Protein AF-A0A8H3CRZ0-F1 (afdb_monomer)

Sequence (349 aa):
MFARKATSVAEKLAHYASFPQTPVSLHQMIAFGQDPSPGKVLRAAKFLADEFPIRLAHRIRDIDNSALGQTPSFATVRKWYLQSFEVLISLFPPVSVHLTPAKEISSFPTIKLPPSTQRIFLPTATPNPFNSPAAPLGRETGGSQRRFYVSPTTDRSWTPELLELNSQFIKVLQGVRKRHDSTVYRVAYGVREFLRKSGGNGAQGADEELHDWLDRFYVSRLSMRFLIGQHMAISSPQPPPPHHVGIINEQTDIASVLKDAINKASSVCEEYYALHRAPRIVLNCPSSLRFAYVPGHLNHIAFEILKNSLRATVEKTLASDDEKFPEIRIDVIELPATDQIAIRVSDQG

Solvent-accessible surface area (backbone atoms only — not comparable to full-atom values): 20950 Å² total; per-residue (Å²): 134,86,77,77,74,79,77,49,71,66,58,52,37,54,57,32,44,68,52,81,82,77,88,81,56,70,67,59,50,44,71,52,40,51,83,68,42,76,63,48,45,52,49,49,50,52,46,49,67,65,45,47,46,27,55,36,25,43,49,45,50,54,39,69,73,34,86,56,37,79,26,74,41,33,46,51,51,43,50,51,43,50,53,44,34,54,57,52,45,65,78,53,56,89,76,88,69,86,73,80,72,92,75,63,86,83,72,74,86,83,82,82,75,79,83,79,76,81,86,78,83,77,82,95,65,82,81,58,89,87,65,70,83,78,74,80,89,69,83,90,82,75,96,72,85,80,80,61,90,70,75,99,72,79,91,69,92,80,55,72,67,58,56,50,50,51,55,54,48,50,55,50,51,51,52,42,53,62,69,50,64,60,44,66,62,37,49,54,52,18,52,51,55,44,47,63,72,52,68,73,72,45,69,84,65,54,44,61,62,49,48,56,48,49,49,55,50,51,53,52,50,49,52,52,53,49,52,51,46,31,55,53,43,55,62,42,93,63,79,70,61,89,62,38,34,44,61,33,24,56,62,32,48,52,59,59,39,49,51,54,18,49,55,55,29,37,54,53,48,16,65,74,70,71,40,96,65,51,65,52,72,47,79,47,55,64,92,79,54,60,42,68,42,42,57,71,59,54,25,50,55,49,23,57,52,45,40,52,43,51,49,37,31,49,58,46,34,66,72,69,72,53,95,67,69,68,64,30,39,34,44,51,43,81,37,80,93,73,79,43,78,47,78,45,78,47,62,82,76

Structure (mmCIF, N/CA/C/O backbone):
data_AF-A0A8H3CRZ0-F1
#
_entry.id   AF-A0A8H3CRZ0-F1
#
loop_
_atom_site.group_PDB
_atom_site.id
_atom_site.type_symbol
_atom_site.label_atom_id
_atom_site.label_alt_id
_atom_site.label_comp_id
_atom_site.label_asym_id
_atom_site.label_entity_id
_atom_site.label_seq_id
_atom_site.pdbx_PDB_ins_code
_atom_site.Cartn_x
_atom_site.Cartn_y
_atom_site.Cartn_z
_atom_site.occupancy
_atom_site.B_iso_or_equiv
_atom_site.auth_seq_id
_atom_site.auth_comp_id
_atom_site.auth_asym_id
_atom_site.auth_atom_id
_atom_site.pdbx_PDB_model_num
ATOM 1 N N . MET A 1 1 ? 25.290 20.240 -38.952 1.00 33.56 1 MET A N 1
ATOM 2 C CA . MET A 1 1 ? 25.571 19.963 -37.526 1.00 33.56 1 MET A CA 1
ATOM 3 C C . MET A 1 1 ? 24.250 20.091 -36.765 1.00 33.56 1 MET A C 1
ATOM 5 O O . MET A 1 1 ? 23.864 21.191 -36.400 1.00 33.56 1 MET A O 1
ATOM 9 N N . PHE A 1 2 ? 23.471 19.010 -36.649 1.00 37.53 2 PHE A N 1
ATOM 10 C CA . PHE A 1 2 ? 22.173 19.051 -35.961 1.00 37.53 2 PHE A CA 1
ATOM 11 C C . PHE A 1 2 ? 22.403 18.894 -34.457 1.00 37.53 2 PHE A C 1
ATOM 13 O O . PHE A 1 2 ? 22.607 17.785 -33.966 1.00 37.53 2 PHE A O 1
ATOM 20 N N . ALA A 1 3 ? 22.402 20.006 -33.726 1.00 37.12 3 ALA A N 1
ATOM 21 C CA . ALA A 1 3 ? 22.339 19.974 -32.273 1.00 37.12 3 ALA A CA 1
ATOM 22 C C . ALA A 1 3 ? 21.000 19.336 -31.865 1.00 37.12 3 ALA A C 1
ATOM 24 O O . ALA A 1 3 ? 19.939 19.936 -32.039 1.00 37.12 3 ALA A O 1
ATOM 25 N N . ARG A 1 4 ? 21.029 18.095 -31.359 1.00 43.50 4 ARG A N 1
ATOM 26 C CA . ARG A 1 4 ? 19.880 17.483 -30.677 1.00 43.50 4 ARG A CA 1
ATOM 27 C C . ARG A 1 4 ? 19.511 18.406 -29.511 1.00 43.50 4 ARG A C 1
ATOM 29 O O . ARG A 1 4 ? 20.249 18.458 -28.530 1.00 43.50 4 ARG A O 1
ATOM 36 N N . LYS A 1 5 ? 18.406 19.155 -29.619 1.00 47.62 5 LYS A N 1
ATOM 37 C CA . LYS A 1 5 ? 17.830 19.883 -28.477 1.00 47.62 5 LYS A CA 1
ATOM 38 C C . LYS A 1 5 ? 17.642 18.873 -27.347 1.00 47.62 5 LYS A C 1
ATOM 40 O O . LYS A 1 5 ? 16.971 17.859 -27.540 1.00 47.62 5 LYS A O 1
ATOM 45 N N . ALA A 1 6 ? 18.265 19.127 -26.200 1.00 55.16 6 ALA A N 1
ATOM 46 C CA . ALA A 1 6 ? 18.007 18.353 -24.998 1.00 55.16 6 ALA A CA 1
ATOM 47 C C . ALA A 1 6 ? 16.505 18.451 -24.698 1.00 55.16 6 ALA A C 1
ATOM 49 O O . ALA A 1 6 ? 15.994 19.542 -24.455 1.00 55.16 6 ALA A O 1
ATOM 50 N N . THR A 1 7 ? 15.796 17.326 -24.793 1.00 63.00 7 THR A N 1
ATOM 51 C CA . THR A 1 7 ? 14.353 17.251 -24.546 1.00 63.00 7 THR A CA 1
ATOM 52 C C . THR A 1 7 ? 14.095 17.682 -23.107 1.00 63.00 7 THR A C 1
ATOM 54 O O . THR A 1 7 ? 14.700 17.123 -22.182 1.00 63.00 7 THR A O 1
ATOM 57 N N . SER A 1 8 ? 13.236 18.679 -22.911 1.00 84.56 8 SER A N 1
ATOM 58 C CA . SER A 1 8 ? 12.950 19.208 -21.579 1.00 84.56 8 SER A CA 1
ATOM 59 C C . SER A 1 8 ? 12.292 18.133 -20.707 1.00 84.56 8 SER A C 1
ATOM 61 O O . SER A 1 8 ? 11.616 17.225 -21.198 1.00 84.56 8 SER A O 1
ATOM 63 N N . VAL A 1 9 ? 12.468 18.218 -19.386 1.00 84.62 9 VAL A N 1
ATOM 64 C CA . VAL A 1 9 ? 11.816 17.286 -18.446 1.00 84.62 9 VAL A CA 1
ATOM 65 C C . VAL A 1 9 ? 10.290 17.316 -18.613 1.00 84.62 9 VAL A C 1
ATOM 67 O O . VAL A 1 9 ? 9.645 16.273 -18.538 1.00 84.62 9 VAL A O 1
ATOM 70 N N . ALA A 1 10 ? 9.724 18.483 -18.938 1.00 86.25 10 ALA A N 1
ATOM 71 C CA . ALA A 1 10 ? 8.303 18.652 -19.226 1.00 86.25 10 ALA A CA 1
ATOM 72 C C . ALA A 1 10 ? 7.843 17.851 -20.459 1.00 86.25 10 ALA A C 1
ATOM 74 O O . ALA A 1 10 ? 6.832 17.154 -20.393 1.00 86.25 10 ALA A O 1
ATOM 75 N N . GLU A 1 11 ? 8.606 17.879 -21.556 1.00 88.69 11 GLU A N 1
ATOM 76 C CA . GLU A 1 11 ? 8.309 17.091 -22.764 1.00 88.69 11 GLU A CA 1
ATOM 77 C C . GLU A 1 11 ? 8.346 15.585 -22.475 1.00 88.69 11 GLU A C 1
ATOM 79 O O . GLU A 1 11 ? 7.476 14.839 -22.926 1.00 88.69 11 GLU A O 1
ATOM 84 N N . LYS A 1 12 ? 9.312 15.128 -21.666 1.00 89.44 12 LYS A N 1
ATOM 85 C CA . LYS A 1 12 ? 9.395 13.719 -21.254 1.00 89.44 12 LYS A CA 1
ATOM 86 C C . LYS A 1 12 ? 8.210 13.318 -20.376 1.00 89.44 12 LYS A C 1
ATOM 88 O O . LYS A 1 12 ? 7.638 12.253 -20.590 1.00 89.44 12 LYS A O 1
ATOM 93 N N . LEU A 1 13 ? 7.809 14.157 -19.421 1.00 90.81 13 LEU A N 1
ATOM 94 C CA . LEU A 1 13 ? 6.626 13.905 -18.593 1.00 90.81 13 LEU A CA 1
ATOM 95 C C . LEU A 1 13 ? 5.359 13.799 -19.446 1.00 90.81 13 LEU A C 1
ATOM 97 O O . LEU A 1 13 ? 4.604 12.843 -19.283 1.00 90.81 13 LEU A O 1
ATOM 101 N N . ALA A 1 14 ? 5.158 14.725 -20.387 1.00 89.62 14 ALA A N 1
ATOM 102 C CA . ALA A 1 14 ? 4.024 14.687 -21.308 1.00 89.62 14 ALA A CA 1
ATOM 103 C C . ALA A 1 14 ? 4.027 13.410 -22.165 1.00 89.62 14 ALA A C 1
ATOM 105 O O . ALA A 1 14 ? 2.991 12.761 -22.307 1.00 89.62 14 ALA A O 1
ATOM 106 N N . HIS A 1 15 ? 5.199 13.003 -22.665 1.00 89.31 15 HIS A N 1
ATOM 107 C CA . HIS A 1 15 ? 5.364 11.756 -23.408 1.00 89.31 15 HIS A CA 1
ATOM 108 C C . HIS A 1 15 ? 4.948 10.534 -22.576 1.00 89.31 15 HIS A C 1
ATOM 110 O O . HIS A 1 15 ? 4.072 9.781 -22.995 1.00 89.31 15 HIS A O 1
ATOM 116 N N . TYR A 1 16 ? 5.505 10.347 -21.375 1.00 89.94 16 TYR A N 1
ATOM 117 C CA . TYR A 1 16 ? 5.191 9.176 -20.545 1.00 89.94 16 TYR A CA 1
ATOM 118 C C . TYR A 1 16 ? 3.751 9.182 -20.008 1.00 89.94 16 TYR A C 1
ATOM 120 O O . TYR A 1 16 ? 3.129 8.125 -19.924 1.00 89.94 16 TYR A O 1
ATOM 128 N N . ALA A 1 17 ? 3.188 10.355 -19.709 1.00 90.56 17 ALA A N 1
ATOM 129 C CA . ALA A 1 17 ? 1.801 10.498 -19.261 1.00 90.56 17 ALA A CA 1
ATOM 130 C C . ALA A 1 17 ? 0.761 10.272 -20.380 1.00 90.56 17 ALA A C 1
ATOM 132 O O . ALA A 1 17 ? -0.437 10.169 -20.089 1.00 90.56 17 ALA A O 1
ATOM 133 N N . SER A 1 18 ? 1.194 10.209 -21.647 1.00 89.44 18 SER A N 1
ATOM 134 C CA . SER A 1 18 ? 0.325 9.875 -22.785 1.00 89.44 18 SER A CA 1
ATOM 135 C C . SER A 1 18 ? 0.029 8.376 -22.899 1.00 89.44 18 SER A C 1
ATOM 137 O O . SER A 1 18 ? -0.989 7.996 -23.474 1.00 89.44 18 SER A O 1
ATOM 139 N N . PHE A 1 19 ? 0.876 7.515 -22.324 1.00 86.06 19 PHE A N 1
ATOM 140 C CA . PHE A 1 19 ? 0.667 6.069 -22.358 1.00 86.06 19 PHE A CA 1
ATOM 141 C C . PHE A 1 19 ? -0.312 5.612 -21.267 1.00 86.06 19 PHE A C 1
ATOM 143 O O . PHE A 1 19 ? -0.269 6.135 -20.149 1.00 86.06 19 PHE A O 1
ATOM 150 N N . PRO A 1 20 ? -1.172 4.615 -21.539 1.00 84.88 20 PRO A N 1
ATOM 151 C CA . PRO A 1 20 ? -2.003 4.006 -20.507 1.00 84.88 20 PRO A CA 1
ATOM 152 C C . PRO A 1 20 ? -1.146 3.212 -19.508 1.00 84.88 20 PRO A C 1
ATOM 154 O O . PRO A 1 20 ? -0.102 2.670 -19.868 1.00 84.88 20 PRO A O 1
ATOM 157 N N . GLN A 1 21 ? -1.603 3.127 -18.256 1.00 83.25 21 GLN A N 1
ATOM 158 C CA . GLN A 1 21 ? -0.993 2.254 -17.247 1.00 83.25 21 GLN A CA 1
ATOM 159 C C . GLN A 1 21 ? -1.406 0.802 -17.499 1.00 83.25 21 GLN A C 1
ATOM 161 O O . GLN A 1 21 ? -2.557 0.536 -17.851 1.00 83.25 21 GLN A O 1
ATOM 166 N N . THR A 1 22 ? -0.491 -0.138 -17.279 1.00 83.06 22 THR A N 1
ATOM 167 C CA . THR A 1 22 ? -0.761 -1.566 -17.462 1.00 83.06 22 THR A CA 1
ATOM 168 C C . THR A 1 22 ? -1.236 -2.182 -16.140 1.00 83.06 22 THR A C 1
ATOM 170 O O . THR A 1 22 ? -0.444 -2.245 -15.191 1.00 83.06 22 THR A O 1
ATOM 173 N N . PRO A 1 23 ? -2.494 -2.653 -16.027 1.00 79.62 23 PRO A N 1
ATOM 174 C CA . PRO A 1 23 ? -2.948 -3.369 -14.839 1.00 79.62 23 PRO A CA 1
ATOM 175 C C . PRO A 1 23 ? -2.280 -4.749 -14.752 1.00 79.62 23 PRO A C 1
ATOM 177 O O . PRO A 1 23 ? -2.051 -5.406 -15.767 1.00 79.62 23 PRO A O 1
ATOM 180 N N . VAL A 1 24 ? -1.979 -5.193 -13.529 1.00 76.19 24 VAL A N 1
ATOM 181 C CA . VAL A 1 24 ? -1.375 -6.506 -13.256 1.00 76.19 24 VAL A CA 1
ATOM 182 C C . VAL A 1 24 ? -2.188 -7.199 -12.167 1.00 76.19 24 VAL A C 1
ATOM 184 O O . VAL A 1 24 ? -2.358 -6.651 -11.080 1.00 76.19 24 VAL A O 1
ATOM 187 N N . SER A 1 25 ? -2.705 -8.389 -12.471 1.00 76.94 25 SER A N 1
ATOM 188 C CA . SER A 1 25 ? -3.476 -9.207 -11.526 1.00 76.94 25 SER A CA 1
ATOM 189 C C . SER A 1 25 ? -2.577 -10.079 -10.645 1.00 76.94 25 SER A C 1
ATOM 191 O O . SER A 1 25 ? -1.468 -10.448 -11.037 1.00 76.94 25 SER A O 1
ATOM 193 N N . LEU A 1 26 ? -3.093 -10.474 -9.476 1.00 73.38 26 LEU A N 1
ATOM 194 C CA . LEU A 1 26 ? -2.406 -11.398 -8.569 1.00 73.38 26 LEU A CA 1
ATOM 195 C C . LEU A 1 26 ? -2.093 -12.736 -9.259 1.00 73.38 26 LEU A C 1
ATOM 197 O O . LEU A 1 26 ? -0.968 -13.219 -9.179 1.00 73.38 26 LEU A O 1
ATOM 201 N N . HIS A 1 27 ? -3.053 -13.275 -10.016 1.00 73.38 27 HIS A N 1
ATOM 202 C CA . HIS A 1 27 ? -2.877 -14.498 -10.799 1.00 73.38 27 HIS A CA 1
ATOM 203 C C . HIS A 1 27 ? -1.719 -14.388 -11.804 1.00 73.38 27 HIS A C 1
ATOM 205 O O . HIS A 1 27 ? -0.883 -15.283 -11.883 1.00 73.38 27 HIS A O 1
ATOM 211 N N . GLN A 1 28 ? -1.619 -13.274 -12.542 1.00 76.44 28 GLN A N 1
ATOM 212 C CA . GLN A 1 28 ? -0.499 -13.046 -13.466 1.00 76.44 28 GLN A CA 1
ATOM 213 C C . GLN A 1 28 ? 0.850 -12.996 -12.743 1.00 76.44 28 GLN A C 1
ATOM 215 O O . GLN A 1 28 ? 1.846 -13.459 -13.290 1.00 76.44 28 GLN A O 1
ATOM 220 N N . MET A 1 29 ? 0.893 -12.447 -11.528 1.00 78.19 29 MET A N 1
ATOM 221 C CA . MET A 1 29 ? 2.125 -12.376 -10.742 1.00 78.19 29 MET A CA 1
ATOM 222 C C . MET A 1 29 ? 2.551 -13.718 -10.166 1.00 78.19 29 MET A C 1
ATOM 224 O O . MET A 1 29 ? 3.745 -14.009 -10.181 1.00 78.19 29 MET A O 1
ATOM 228 N N . ILE A 1 30 ? 1.597 -14.536 -9.715 1.00 77.31 30 ILE A N 1
ATOM 229 C CA . ILE A 1 30 ? 1.864 -15.909 -9.277 1.00 77.31 30 ILE A CA 1
ATOM 230 C C . ILE A 1 30 ? 2.385 -16.724 -10.462 1.00 77.31 30 ILE A C 1
ATOM 232 O O . ILE A 1 30 ? 3.509 -17.214 -10.415 1.00 77.31 30 ILE A O 1
ATOM 236 N N . ALA A 1 31 ? 1.632 -16.767 -11.566 1.00 74.38 31 ALA A N 1
ATOM 237 C CA . ALA A 1 31 ? 1.998 -17.540 -12.753 1.00 74.38 31 ALA A CA 1
ATOM 238 C C . ALA A 1 31 ? 3.374 -17.150 -13.322 1.00 74.38 31 ALA A C 1
ATOM 240 O O . ALA A 1 31 ? 4.110 -17.987 -13.836 1.00 74.38 31 ALA A O 1
ATOM 241 N N . PHE A 1 32 ? 3.737 -15.868 -13.237 1.00 75.38 32 PHE A N 1
ATOM 242 C CA . PHE A 1 32 ? 5.042 -15.398 -13.684 1.00 75.38 32 PHE A CA 1
ATOM 243 C C . PHE A 1 32 ? 6.171 -15.704 -12.699 1.00 75.38 32 PHE A C 1
ATOM 245 O O . PHE A 1 32 ? 7.285 -16.009 -13.120 1.00 75.38 32 PHE A O 1
ATOM 252 N N . GLY A 1 33 ? 5.909 -15.536 -11.403 1.00 72.94 33 GLY A N 1
ATOM 253 C CA . GLY A 1 33 ? 6.931 -15.610 -10.368 1.00 72.94 33 GLY A CA 1
ATOM 254 C 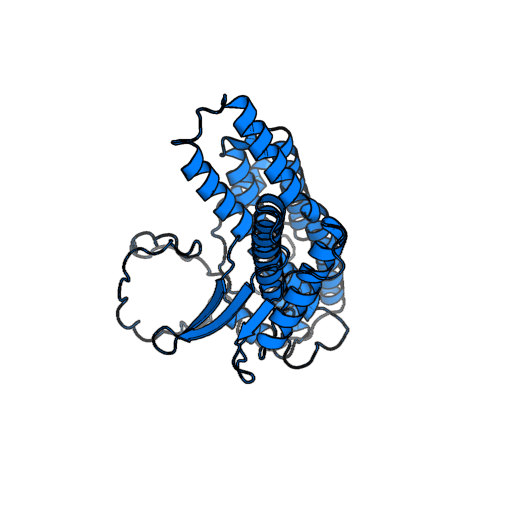C . GLY A 1 33 ? 7.233 -17.027 -9.879 1.00 72.94 33 GLY A C 1
ATOM 255 O O . GLY A 1 33 ? 8.258 -17.205 -9.226 1.00 72.94 33 GLY A O 1
ATOM 256 N N . GLN A 1 34 ? 6.382 -18.013 -10.185 1.00 75.19 34 GLN A N 1
ATOM 257 C CA . GLN A 1 34 ? 6.689 -19.433 -9.984 1.00 75.19 34 GLN A CA 1
ATOM 258 C C . GLN A 1 34 ? 7.981 -19.789 -10.731 1.00 75.19 34 GLN A C 1
ATOM 260 O O . GLN A 1 34 ? 8.171 -19.355 -11.870 1.00 75.19 34 GLN A O 1
ATOM 265 N N . ASP A 1 35 ? 8.872 -20.552 -10.096 1.00 72.19 35 ASP A N 1
ATOM 266 C CA . ASP A 1 35 ? 10.186 -20.957 -10.617 1.00 72.19 35 ASP A CA 1
ATOM 267 C C . ASP A 1 35 ? 10.981 -19.790 -11.233 1.00 72.19 35 ASP A C 1
ATOM 269 O O . ASP A 1 35 ? 11.083 -19.688 -12.468 1.00 72.19 35 ASP A O 1
ATOM 273 N N . PRO A 1 36 ? 11.504 -18.862 -10.407 1.00 74.00 36 PRO A N 1
ATOM 274 C CA . PRO A 1 36 ? 12.188 -17.674 -10.895 1.00 74.00 36 PRO A CA 1
ATOM 275 C C . PRO A 1 36 ? 13.491 -18.057 -11.610 1.00 74.00 36 PRO A C 1
ATOM 277 O O . PRO A 1 36 ? 14.507 -18.346 -10.984 1.00 74.00 36 PRO A O 1
ATOM 280 N N . SER A 1 37 ? 13.475 -18.027 -12.945 1.00 76.38 37 SER A N 1
ATOM 281 C CA . SER A 1 37 ? 14.692 -18.092 -13.758 1.00 76.38 37 SER A CA 1
ATOM 282 C C . SER A 1 37 ? 15.284 -16.689 -13.942 1.00 76.38 37 SER A C 1
ATOM 284 O O . SER A 1 37 ? 14.529 -15.704 -13.933 1.00 76.38 37 SER A O 1
ATOM 286 N N . PRO A 1 38 ? 16.603 -16.555 -14.188 1.00 73.25 38 PRO A N 1
ATOM 287 C CA . PRO A 1 38 ? 17.215 -15.265 -14.522 1.00 73.25 38 PRO A CA 1
ATOM 288 C C . PRO A 1 38 ? 16.468 -14.522 -15.641 1.00 73.25 38 PRO A C 1
ATOM 290 O O . PRO A 1 38 ? 16.320 -13.301 -15.603 1.00 73.25 38 PRO A O 1
ATOM 293 N N . GLY A 1 39 ? 15.895 -15.265 -16.590 1.00 72.69 39 GLY A N 1
ATOM 294 C CA . GLY A 1 39 ? 15.078 -14.715 -17.660 1.00 72.69 39 GLY A CA 1
ATOM 295 C C . GLY A 1 39 ? 13.735 -14.148 -17.245 1.00 72.69 39 GLY A C 1
ATOM 296 O O . GLY A 1 39 ? 13.320 -13.097 -17.737 1.00 72.69 39 GLY A O 1
ATOM 297 N N . LYS A 1 40 ? 13.032 -14.818 -16.330 1.00 76.81 40 LYS A N 1
ATOM 298 C CA . LYS A 1 40 ? 11.812 -14.266 -15.728 1.00 76.81 40 LYS A CA 1
ATOM 299 C C . LYS A 1 40 ? 12.147 -13.000 -14.939 1.00 76.81 40 LYS A C 1
ATOM 301 O O . LYS A 1 40 ? 11.514 -11.973 -15.152 1.00 76.81 40 LYS A O 1
ATOM 306 N N . VAL A 1 41 ? 13.209 -13.010 -14.139 1.00 80.75 41 VAL A N 1
ATOM 307 C CA . VAL A 1 41 ? 13.635 -11.817 -13.390 1.00 80.75 41 VAL A CA 1
ATOM 308 C C . VAL A 1 41 ? 13.938 -10.640 -14.327 1.00 80.75 41 VAL A C 1
ATOM 310 O O . VAL A 1 41 ? 13.408 -9.546 -14.136 1.00 80.75 41 VAL A O 1
ATOM 313 N N . LEU A 1 42 ? 14.707 -10.852 -15.397 1.00 78.81 42 LEU A N 1
ATOM 314 C CA . LEU A 1 42 ? 15.041 -9.792 -16.356 1.00 78.81 42 LEU A CA 1
ATOM 315 C C . LEU A 1 42 ? 13.826 -9.267 -17.134 1.00 78.81 42 LEU A C 1
ATOM 317 O O . LEU A 1 42 ? 13.741 -8.073 -17.425 1.00 78.81 42 LEU A O 1
ATOM 321 N N . ARG A 1 43 ? 12.846 -10.125 -17.436 1.00 78.31 43 ARG A N 1
ATOM 322 C CA . ARG A 1 43 ? 11.581 -9.696 -18.052 1.00 78.31 43 ARG A CA 1
ATOM 323 C C . ARG A 1 43 ? 10.740 -8.843 -17.107 1.00 78.31 43 ARG A C 1
ATOM 325 O O . ARG A 1 43 ? 10.221 -7.817 -17.545 1.00 78.31 43 ARG A O 1
ATOM 332 N N . ALA A 1 44 ? 10.658 -9.207 -15.826 1.00 83.00 44 ALA A N 1
ATOM 333 C CA . ALA A 1 44 ? 10.030 -8.349 -14.822 1.00 83.00 44 ALA A CA 1
ATOM 334 C C . ALA A 1 44 ? 10.762 -7.007 -14.717 1.00 83.00 44 ALA A C 1
ATOM 336 O O . ALA A 1 44 ? 10.111 -5.963 -14.738 1.00 83.00 44 ALA A O 1
ATOM 337 N N . ALA A 1 45 ? 12.099 -7.013 -14.709 1.00 85.12 45 ALA A N 1
ATOM 338 C CA . ALA A 1 45 ? 12.892 -5.788 -14.694 1.00 85.12 45 ALA A CA 1
ATOM 339 C C . ALA A 1 45 ? 12.550 -4.878 -15.883 1.00 85.12 45 ALA A C 1
ATOM 341 O O . ALA A 1 45 ? 12.263 -3.696 -15.699 1.00 85.12 45 ALA A O 1
ATOM 342 N N . LYS A 1 46 ? 12.502 -5.442 -17.098 1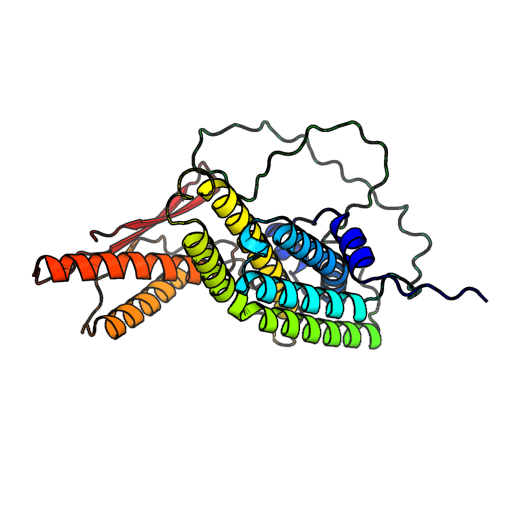.00 83.19 46 LYS A N 1
ATOM 343 C CA . LYS A 1 46 ? 12.142 -4.706 -18.317 1.00 83.19 46 LYS A CA 1
ATOM 344 C C . LYS A 1 46 ? 10.729 -4.132 -18.251 1.00 83.19 46 LYS A C 1
ATOM 346 O O . LYS A 1 46 ? 10.539 -2.969 -18.596 1.00 83.19 46 LYS A O 1
ATOM 351 N N . PHE A 1 47 ? 9.755 -4.922 -17.799 1.00 86.31 47 PHE A N 1
ATOM 352 C CA . PHE A 1 47 ? 8.385 -4.449 -17.617 1.00 86.31 47 PHE A CA 1
ATOM 353 C C . PHE A 1 47 ? 8.341 -3.241 -16.672 1.00 86.31 47 PHE A C 1
ATOM 355 O O . PHE A 1 47 ? 7.750 -2.218 -17.009 1.00 86.31 47 PHE A O 1
ATOM 362 N N . LEU A 1 48 ? 9.008 -3.319 -15.517 1.00 89.44 48 LEU A N 1
ATOM 363 C CA . LEU A 1 48 ? 9.023 -2.222 -14.547 1.00 89.44 48 LEU A CA 1
ATOM 364 C C . LEU A 1 48 ? 9.765 -0.984 -15.059 1.00 89.44 48 LEU A C 1
ATOM 366 O O . LEU A 1 48 ? 9.320 0.133 -14.792 1.00 89.44 48 LEU A O 1
ATOM 370 N N . ALA A 1 49 ? 10.858 -1.167 -15.803 1.00 87.38 49 ALA A N 1
ATOM 371 C CA . ALA A 1 49 ? 11.591 -0.074 -16.436 1.00 87.38 49 ALA A CA 1
ATOM 372 C C . ALA A 1 49 ? 10.720 0.700 -17.443 1.00 87.38 49 ALA A C 1
ATOM 374 O O . ALA A 1 49 ? 10.839 1.919 -17.543 1.00 87.38 49 ALA A O 1
ATOM 375 N N . ASP A 1 50 ? 9.803 0.018 -18.137 1.00 84.81 50 ASP A N 1
ATOM 376 C CA . ASP A 1 50 ? 8.857 0.650 -19.062 1.00 84.81 50 ASP A CA 1
ATOM 377 C C . ASP A 1 50 ? 7.636 1.261 -18.353 1.00 84.81 50 ASP A C 1
ATOM 379 O O . ASP A 1 50 ? 7.116 2.293 -18.781 1.00 84.81 50 ASP A O 1
ATOM 383 N N . GLU A 1 51 ? 7.146 0.606 -17.299 1.00 89.50 51 GLU A N 1
ATOM 384 C CA . GLU A 1 51 ? 5.871 0.915 -16.644 1.00 89.50 51 GLU A CA 1
ATOM 385 C C . GLU A 1 51 ? 6.001 1.993 -15.554 1.00 89.50 51 GLU A C 1
ATOM 387 O O . GLU A 1 51 ? 5.123 2.847 -15.414 1.00 89.50 51 GLU A O 1
ATOM 392 N N . PHE A 1 52 ? 7.084 2.011 -14.769 1.00 93.69 52 PHE A N 1
ATOM 393 C CA . PHE A 1 52 ? 7.229 2.986 -13.679 1.00 93.69 52 PHE A CA 1
ATOM 394 C C . PHE A 1 52 ? 7.337 4.437 -14.145 1.00 93.69 52 PHE A C 1
ATOM 396 O O . PHE A 1 52 ? 6.645 5.271 -13.555 1.00 93.69 52 PHE A O 1
ATOM 403 N N . PRO A 1 53 ? 8.098 4.784 -15.200 1.00 94.06 53 PRO A N 1
ATOM 404 C CA . PRO A 1 53 ? 8.081 6.143 -15.733 1.00 94.06 53 PRO A CA 1
ATOM 405 C C . PRO A 1 53 ? 6.671 6.619 -16.112 1.00 94.06 53 PRO A C 1
ATOM 407 O O . PRO A 1 53 ? 6.325 7.765 -15.830 1.00 94.06 53 PRO A O 1
ATOM 410 N N . ILE A 1 54 ? 5.829 5.732 -16.661 1.00 92.06 54 ILE A N 1
ATOM 411 C CA . ILE A 1 54 ? 4.423 6.026 -16.981 1.00 92.06 54 ILE A CA 1
ATOM 412 C C . ILE A 1 54 ? 3.648 6.343 -15.700 1.00 92.06 54 ILE A C 1
ATOM 414 O O . ILE A 1 54 ? 3.068 7.423 -15.577 1.00 92.06 54 ILE A O 1
ATOM 418 N N . ARG A 1 55 ? 3.661 5.440 -14.711 1.00 95.31 55 ARG A N 1
ATOM 419 C CA . ARG A 1 55 ? 2.912 5.626 -13.452 1.00 95.31 55 ARG A CA 1
ATOM 420 C C . ARG A 1 55 ? 3.337 6.883 -12.695 1.00 95.31 55 ARG A C 1
ATOM 422 O O . ARG A 1 55 ? 2.482 7.609 -12.186 1.00 95.31 55 ARG A O 1
ATOM 429 N N . LEU A 1 56 ? 4.639 7.168 -12.653 1.00 95.81 56 LEU A N 1
ATOM 430 C CA . LEU A 1 56 ? 5.176 8.372 -12.020 1.00 95.81 56 LEU A CA 1
ATOM 431 C C . LEU A 1 56 ? 4.766 9.638 -12.779 1.00 95.81 56 LEU A C 1
ATOM 433 O O . LEU A 1 56 ? 4.340 10.597 -12.141 1.00 95.81 56 LEU A O 1
ATOM 437 N N . ALA A 1 57 ? 4.820 9.640 -14.115 1.00 95.19 57 ALA A N 1
ATOM 438 C CA . ALA A 1 57 ? 4.376 10.775 -14.923 1.00 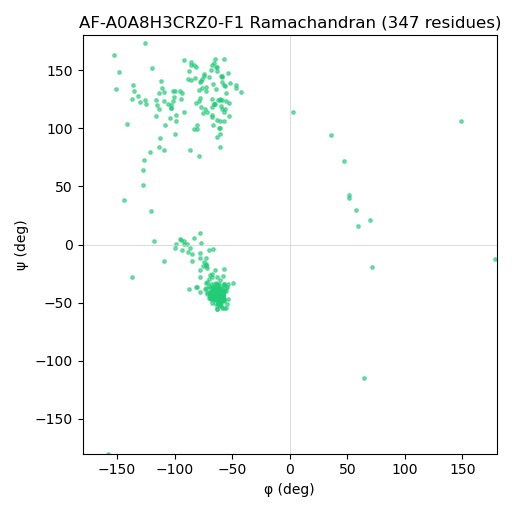95.19 57 ALA A CA 1
ATOM 439 C C . ALA A 1 57 ? 2.877 11.066 -14.733 1.00 95.19 57 ALA A C 1
ATOM 441 O O . ALA A 1 57 ? 2.495 12.221 -14.544 1.00 95.19 57 ALA A O 1
ATOM 442 N N . HIS A 1 58 ? 2.033 10.027 -14.685 1.00 93.12 58 HIS A N 1
ATOM 443 C CA . HIS A 1 58 ? 0.617 10.173 -14.329 1.00 93.12 58 HIS A CA 1
ATOM 444 C C . HIS A 1 58 ? 0.428 10.749 -12.926 1.00 93.12 58 HIS A C 1
ATOM 446 O O . HIS A 1 58 ? -0.409 11.629 -12.758 1.00 93.12 58 HIS A O 1
ATOM 452 N N . ARG A 1 59 ? 1.203 10.303 -11.925 1.00 95.06 59 ARG A N 1
ATOM 453 C CA . ARG A 1 59 ? 1.133 10.874 -10.569 1.00 95.06 59 ARG A CA 1
ATOM 454 C C . ARG A 1 59 ? 1.542 12.336 -10.523 1.00 95.06 59 ARG A C 1
ATOM 456 O O . ARG A 1 59 ? 0.873 13.107 -9.850 1.00 95.06 59 ARG A O 1
ATOM 463 N N . ILE A 1 60 ? 2.616 12.714 -11.211 1.00 95.38 60 ILE A N 1
ATOM 464 C CA . ILE A 1 60 ? 3.072 14.108 -11.268 1.00 95.38 60 ILE A CA 1
ATOM 465 C C . ILE A 1 60 ? 1.982 14.972 -11.902 1.00 95.38 60 ILE A C 1
ATOM 467 O O . ILE A 1 60 ? 1.611 15.984 -11.322 1.00 95.38 60 ILE A O 1
ATOM 471 N N . ARG A 1 61 ? 1.400 14.522 -13.021 1.00 93.44 61 ARG A N 1
ATOM 472 C CA . ARG A 1 61 ? 0.289 15.220 -13.675 1.00 93.44 61 ARG A CA 1
ATOM 473 C C . ARG A 1 61 ? -0.950 15.329 -12.781 1.00 93.44 61 ARG A C 1
ATOM 475 O O . ARG A 1 61 ? -1.564 16.384 -12.740 1.00 93.44 61 ARG A O 1
ATOM 482 N N . ASP A 1 62 ? -1.314 14.267 -12.062 1.00 92.12 62 ASP A N 1
ATOM 483 C CA . ASP A 1 62 ? -2.477 14.292 -11.161 1.00 92.12 62 ASP A CA 1
ATOM 484 C C . ASP A 1 62 ? -2.236 15.174 -9.923 1.00 92.12 62 ASP A C 1
ATOM 486 O O . ASP A 1 62 ? -3.169 15.764 -9.396 1.00 92.12 62 ASP A O 1
ATOM 490 N N . ILE A 1 63 ? -0.989 15.311 -9.456 1.00 93.00 63 ILE A N 1
ATOM 491 C CA . ILE A 1 63 ? -0.639 16.301 -8.425 1.00 93.00 63 ILE A CA 1
ATOM 492 C C . ILE A 1 63 ? -0.758 17.720 -8.998 1.00 93.00 63 ILE A C 1
ATOM 494 O O . ILE A 1 63 ? -1.375 18.571 -8.360 1.00 93.00 63 ILE A O 1
ATOM 498 N N . ASP A 1 64 ? -0.214 17.959 -10.194 1.00 91.75 64 ASP A N 1
ATOM 499 C CA . ASP A 1 64 ? -0.180 19.279 -10.845 1.00 91.75 64 ASP A CA 1
ATOM 500 C C . ASP A 1 64 ? -1.572 19.815 -11.179 1.00 91.75 64 ASP A C 1
ATOM 502 O O . ASP A 1 64 ? -1.806 21.018 -11.090 1.00 91.75 64 ASP A O 1
ATOM 506 N N . ASN A 1 65 ? -2.499 18.918 -11.510 1.00 89.94 65 ASN A N 1
ATOM 507 C CA . ASN A 1 65 ? -3.879 19.262 -11.834 1.00 89.94 65 ASN A CA 1
ATOM 508 C C . ASN A 1 65 ? -4.800 19.315 -10.603 1.00 89.94 65 ASN A C 1
ATOM 510 O O . ASN A 1 65 ? -5.960 19.688 -10.741 1.00 89.94 65 ASN A O 1
ATOM 514 N N . SER A 1 66 ? -4.319 18.933 -9.415 1.00 87.00 66 SER A N 1
ATOM 515 C CA . SER A 1 66 ? -5.132 18.922 -8.193 1.00 87.00 66 SER A CA 1
ATOM 516 C C . SER A 1 66 ? -5.111 20.267 -7.468 1.00 87.00 66 SER A C 1
ATOM 518 O O . SER A 1 66 ? -4.081 20.944 -7.410 1.00 87.00 66 SER A O 1
ATOM 520 N N . ALA A 1 67 ? -6.208 20.604 -6.784 1.00 82.75 67 ALA A N 1
ATOM 521 C CA . ALA A 1 67 ? -6.247 21.745 -5.863 1.00 82.75 67 ALA A CA 1
ATOM 522 C C . ALA A 1 67 ? -5.197 21.628 -4.732 1.00 82.75 67 ALA A C 1
ATOM 524 O O . ALA A 1 67 ? -4.678 22.628 -4.231 1.00 82.75 67 ALA A O 1
ATOM 525 N N . LEU A 1 68 ? -4.818 20.394 -4.378 1.00 82.38 68 LEU A N 1
ATOM 526 C CA . LEU A 1 68 ? -3.803 20.085 -3.371 1.00 82.38 68 LEU A CA 1
ATOM 527 C C . LEU A 1 68 ? -2.383 20.455 -3.812 1.00 82.38 68 LEU A C 1
ATOM 529 O O . LEU A 1 68 ? -1.543 20.746 -2.955 1.00 82.38 68 LEU A O 1
ATOM 533 N N . GLY A 1 69 ? -2.112 20.484 -5.122 1.00 81.62 69 GLY A N 1
ATOM 534 C CA . GLY A 1 69 ? -0.799 20.794 -5.698 1.00 81.62 69 GLY A CA 1
ATOM 535 C C . GLY A 1 69 ? -0.247 22.162 -5.281 1.00 81.62 69 GLY A C 1
ATOM 536 O O . GLY A 1 69 ? 0.966 22.365 -5.268 1.00 81.62 69 GLY A O 1
ATOM 537 N N . GLN A 1 70 ? -1.121 23.076 -4.849 1.00 81.31 70 GLN A N 1
ATOM 538 C CA . GLN A 1 70 ? -0.766 24.412 -4.361 1.00 81.31 70 GLN A CA 1
ATOM 539 C C . GLN A 1 70 ? -0.209 24.423 -2.923 1.00 81.31 70 GLN A C 1
ATOM 541 O O . GLN A 1 70 ? 0.221 25.466 -2.419 1.00 81.31 70 GLN A O 1
ATOM 546 N N . THR A 1 71 ? -0.234 23.290 -2.215 1.00 88.50 71 THR A N 1
ATOM 547 C CA . THR A 1 71 ? 0.284 23.195 -0.844 1.00 88.50 71 THR A CA 1
ATOM 548 C C . THR A 1 71 ? 1.795 22.903 -0.823 1.00 88.50 71 THR A C 1
ATOM 550 O O . THR A 1 71 ? 2.282 22.097 -1.624 1.00 88.50 71 THR A O 1
ATOM 553 N N . PRO A 1 72 ? 2.574 23.505 0.102 1.00 93.44 72 PRO A N 1
ATOM 554 C CA . PRO A 1 72 ? 4.009 23.221 0.239 1.00 93.44 72 PRO A CA 1
ATOM 555 C C . PRO A 1 72 ? 4.326 21.732 0.435 1.00 93.44 72 PRO A C 1
ATOM 557 O O . PRO A 1 72 ? 5.322 21.214 -0.089 1.00 93.44 72 PRO A O 1
ATOM 560 N N . SER A 1 73 ? 3.466 21.016 1.163 1.00 95.38 73 SER A N 1
ATOM 561 C CA . SER A 1 73 ? 3.629 19.581 1.368 1.00 95.38 73 SER A CA 1
ATOM 562 C C . SER A 1 73 ? 3.466 18.784 0.066 1.00 95.38 73 SER A C 1
ATOM 564 O O . SER A 1 73 ? 4.278 17.892 -0.197 1.00 95.38 73 SER A O 1
ATOM 566 N N . PHE A 1 74 ? 2.512 19.133 -0.802 1.00 93.88 74 PHE A N 1
ATOM 567 C CA . PHE A 1 74 ? 2.369 18.478 -2.107 1.00 93.88 74 PHE A CA 1
ATOM 568 C C . PHE A 1 74 ? 3.472 18.860 -3.087 1.00 93.88 74 PHE A C 1
ATOM 570 O O . PHE A 1 74 ? 3.918 17.995 -3.837 1.00 93.88 74 PHE A O 1
ATOM 577 N N . ALA A 1 75 ? 4.004 20.083 -3.030 1.00 93.94 75 ALA A N 1
ATOM 578 C CA . ALA A 1 75 ? 5.194 20.448 -3.800 1.00 93.94 75 ALA A CA 1
ATOM 579 C C . ALA A 1 75 ? 6.401 19.553 -3.445 1.00 93.94 75 ALA A C 1
ATOM 581 O O . ALA A 1 75 ? 7.162 19.130 -4.320 1.00 93.94 75 ALA A O 1
ATOM 582 N N . THR A 1 76 ? 6.541 19.188 -2.164 1.00 96.19 76 THR A N 1
ATOM 583 C CA . THR A 1 76 ? 7.561 18.231 -1.702 1.00 96.19 76 THR A CA 1
ATOM 584 C C . THR A 1 76 ? 7.310 16.824 -2.247 1.00 96.19 76 THR A C 1
ATOM 586 O O . THR A 1 76 ? 8.227 16.197 -2.779 1.00 96.19 76 THR A O 1
ATOM 589 N N . VAL A 1 77 ? 6.069 16.332 -2.166 1.00 96.81 77 VAL A N 1
ATOM 590 C CA . VAL A 1 77 ? 5.689 15.020 -2.721 1.00 96.81 77 VAL A CA 1
ATOM 591 C C . VAL A 1 77 ? 5.954 14.986 -4.225 1.00 96.81 77 VAL A C 1
ATOM 593 O O . VAL A 1 77 ? 6.627 14.076 -4.707 1.00 96.81 77 VAL A O 1
ATOM 596 N N . ARG A 1 78 ? 5.510 16.008 -4.960 1.00 96.31 78 ARG A N 1
ATOM 597 C CA . ARG A 1 78 ? 5.763 16.184 -6.393 1.00 96.31 78 ARG A CA 1
ATOM 598 C C . ARG A 1 78 ? 7.253 16.112 -6.714 1.00 96.31 78 ARG A C 1
ATOM 600 O O . ARG A 1 78 ? 7.643 15.377 -7.617 1.00 96.31 78 ARG A O 1
ATOM 607 N N . LYS A 1 79 ? 8.095 16.819 -5.951 1.00 96.56 79 LYS A N 1
ATOM 608 C CA . LYS A 1 79 ? 9.557 16.776 -6.100 1.00 96.56 79 LYS A CA 1
ATOM 609 C C . LYS A 1 79 ? 10.102 15.355 -5.946 1.00 96.56 79 LYS A C 1
ATOM 611 O O . LYS A 1 79 ? 10.951 14.954 -6.735 1.00 96.56 79 LYS A O 1
ATOM 616 N N . TRP A 1 80 ? 9.613 14.574 -4.983 1.00 97.69 80 TRP A N 1
ATOM 617 C CA . TRP A 1 80 ? 10.032 13.176 -4.830 1.00 97.69 80 TRP A CA 1
ATOM 618 C C . TRP A 1 80 ? 9.642 12.307 -6.025 1.00 97.69 80 TRP A C 1
ATOM 620 O O . TRP A 1 80 ? 10.469 11.528 -6.496 1.00 97.69 80 TRP A O 1
ATOM 630 N N . TYR A 1 81 ? 8.419 12.463 -6.542 1.00 97.31 81 TYR A N 1
ATOM 631 C CA . TYR A 1 81 ? 7.979 11.761 -7.751 1.00 97.31 81 TYR A CA 1
ATOM 632 C C . TYR A 1 81 ? 8.815 12.151 -8.973 1.00 97.31 81 TYR A C 1
ATOM 634 O O . TYR A 1 81 ? 9.228 11.272 -9.726 1.00 97.31 81 TYR A O 1
ATOM 642 N N . LEU A 1 82 ? 9.122 13.441 -9.133 1.00 96.56 82 LEU A N 1
ATOM 643 C CA . LEU A 1 82 ? 9.967 13.946 -10.213 1.00 96.56 82 LEU A CA 1
ATOM 644 C C . LEU A 1 82 ? 11.384 13.367 -10.146 1.00 96.56 82 LEU A C 1
ATOM 646 O O . LEU A 1 82 ? 11.871 12.833 -11.134 1.00 96.56 82 LEU A O 1
ATOM 650 N N . GLN A 1 83 ? 12.007 13.377 -8.965 1.00 96.06 83 GLN A N 1
ATOM 651 C CA . GLN A 1 83 ? 13.328 12.777 -8.761 1.00 96.06 83 GLN A CA 1
ATOM 652 C C . GLN A 1 83 ? 13.329 11.273 -9.063 1.00 96.06 83 GLN A C 1
ATOM 654 O O . GLN A 1 83 ? 14.264 10.760 -9.672 1.00 96.06 83 GLN A O 1
ATOM 659 N N . SER A 1 84 ? 12.289 10.545 -8.643 1.00 96.19 84 SER A N 1
ATOM 660 C CA . SER A 1 84 ? 12.133 9.124 -8.978 1.00 96.19 84 SER A CA 1
ATOM 661 C C . SER A 1 84 ? 11.991 8.907 -10.484 1.00 96.19 84 SER A C 1
ATOM 663 O O . SER A 1 84 ? 12.611 7.992 -11.022 1.00 96.19 84 SER A O 1
ATOM 665 N N . PHE A 1 85 ? 11.214 9.756 -11.159 1.00 95.38 85 PHE A N 1
ATOM 666 C CA . PHE A 1 85 ? 11.023 9.710 -12.604 1.00 95.38 85 PHE A CA 1
ATOM 667 C C . PHE A 1 85 ? 12.344 9.940 -13.343 1.00 95.38 85 PHE A C 1
ATOM 669 O O . PHE A 1 85 ? 12.726 9.105 -14.157 1.00 95.38 85 PHE A O 1
ATOM 676 N N . GLU A 1 86 ? 13.075 11.004 -13.003 1.00 93.00 86 GLU A N 1
ATOM 677 C CA . GLU A 1 86 ? 14.359 11.363 -13.619 1.00 93.00 86 GLU A CA 1
ATOM 678 C C . GLU A 1 86 ? 15.415 10.263 -13.473 1.00 93.00 86 GLU A C 1
ATOM 680 O O . GLU A 1 86 ? 16.102 9.945 -14.442 1.00 93.00 86 GLU A O 1
ATOM 685 N N . VAL A 1 87 ? 15.515 9.646 -12.290 1.00 91.81 87 VAL A N 1
ATOM 686 C CA . VAL A 1 87 ? 16.458 8.542 -12.041 1.00 91.81 87 VAL A CA 1
ATOM 687 C C . VAL A 1 87 ? 16.105 7.294 -12.859 1.00 91.81 87 VAL A C 1
ATOM 689 O O . VAL A 1 87 ? 16.996 6.589 -13.324 1.00 91.81 87 VAL A O 1
ATOM 692 N N . LEU A 1 88 ? 14.818 6.999 -13.056 1.00 89.12 88 LEU A N 1
ATOM 693 C CA . LEU A 1 88 ? 14.406 5.826 -13.833 1.00 89.12 88 LEU A CA 1
ATOM 694 C C . LEU A 1 88 ? 14.668 6.005 -15.331 1.00 89.12 88 LEU A C 1
ATOM 696 O O . LEU A 1 88 ? 15.184 5.093 -15.972 1.00 89.12 88 LEU A O 1
ATOM 700 N N . ILE A 1 89 ? 14.366 7.182 -15.883 1.00 86.31 89 ILE A N 1
ATOM 701 C CA . ILE A 1 89 ? 14.597 7.462 -17.309 1.00 86.31 89 ILE A CA 1
ATOM 702 C C . ILE A 1 89 ? 16.075 7.699 -17.644 1.00 86.31 89 ILE A C 1
ATOM 704 O O . ILE A 1 89 ? 16.440 7.659 -18.816 1.00 86.31 89 ILE A O 1
ATOM 708 N N . SER A 1 90 ? 16.925 7.998 -16.655 1.00 83.69 90 SER A N 1
ATOM 709 C CA . SER A 1 90 ? 18.367 8.144 -16.872 1.00 83.69 90 SER A CA 1
ATOM 710 C C . SER A 1 90 ? 19.073 6.793 -16.926 1.00 83.69 90 SER A C 1
ATOM 712 O O . SER A 1 90 ? 19.974 6.624 -17.743 1.00 83.69 90 SER A O 1
ATOM 714 N N . LEU A 1 91 ? 18.632 5.824 -16.114 1.00 74.44 91 LEU A N 1
ATOM 715 C CA . LEU A 1 91 ? 19.138 4.451 -16.160 1.00 74.44 91 LEU A CA 1
ATOM 716 C C . LEU A 1 91 ? 18.685 3.721 -17.437 1.00 74.44 91 LEU A C 1
ATOM 718 O O . LEU A 1 91 ? 19.455 2.956 -18.012 1.00 74.44 91 LEU A O 1
ATOM 722 N N . PHE A 1 92 ? 17.463 3.993 -17.910 1.00 68.06 92 PHE A N 1
ATOM 723 C CA . PHE A 1 92 ? 16.922 3.455 -19.163 1.00 68.06 92 PHE A CA 1
ATOM 724 C C . PHE A 1 92 ? 16.535 4.597 -20.110 1.00 68.06 92 PHE A C 1
ATOM 726 O O . PHE A 1 92 ? 15.355 4.953 -20.192 1.00 68.06 92 PHE A O 1
ATOM 733 N N . PRO A 1 93 ? 17.501 5.207 -20.824 1.00 54.47 93 PRO A N 1
ATOM 734 C CA . PRO A 1 93 ? 17.188 6.272 -21.765 1.00 54.47 93 PRO A CA 1
ATOM 735 C C . PRO A 1 93 ? 16.216 5.764 -22.843 1.00 54.47 93 PRO A C 1
ATOM 737 O O . PRO A 1 93 ? 16.335 4.612 -23.274 1.00 54.47 93 PRO A O 1
ATOM 740 N N . PRO A 1 94 ? 15.269 6.600 -23.317 1.00 44.25 94 PRO A N 1
ATOM 741 C CA . PRO A 1 94 ? 14.392 6.241 -24.424 1.00 44.25 94 PRO A CA 1
ATOM 742 C C . PRO A 1 94 ? 15.238 5.964 -25.675 1.00 44.25 94 PRO A C 1
ATOM 744 O O . PRO A 1 94 ? 15.732 6.875 -26.329 1.00 44.25 94 PRO A O 1
ATOM 747 N N . VAL A 1 95 ? 15.448 4.672 -25.930 1.00 39.12 95 VAL A N 1
ATOM 748 C CA . VAL A 1 95 ? 15.996 4.017 -27.125 1.00 39.12 95 VAL A CA 1
ATOM 749 C C . VAL A 1 95 ? 17.117 4.779 -27.854 1.00 39.12 95 VAL A C 1
ATOM 751 O O . VAL A 1 95 ? 16.906 5.542 -28.792 1.00 39.12 95 VAL A O 1
ATOM 754 N N . SER A 1 96 ? 18.358 4.442 -27.511 1.00 29.86 96 SER A N 1
ATOM 755 C CA . SER A 1 96 ? 19.440 4.248 -28.495 1.00 29.86 96 SER A CA 1
ATOM 756 C C . SER A 1 96 ? 20.365 3.114 -28.043 1.00 29.86 96 SER A C 1
ATOM 758 O O . SER A 1 96 ? 21.577 3.190 -28.188 1.00 29.86 96 SER A O 1
ATOM 760 N N . VAL A 1 97 ? 19.791 2.054 -27.471 1.00 32.34 97 VAL A N 1
ATOM 761 C CA . VAL A 1 97 ? 20.489 0.775 -27.342 1.00 32.34 97 VAL A CA 1
ATOM 762 C C . VAL A 1 97 ? 19.814 -0.151 -28.335 1.00 32.34 97 VAL A C 1
ATOM 764 O O . VAL A 1 97 ? 18.687 -0.595 -28.119 1.00 32.34 97 VAL A O 1
ATOM 767 N N . HIS A 1 98 ? 20.480 -0.375 -29.466 1.00 28.80 98 HIS A N 1
ATOM 768 C CA . HIS A 1 98 ? 20.188 -1.492 -30.350 1.00 28.80 98 HIS A CA 1
ATOM 769 C C . HIS A 1 98 ? 20.401 -2.793 -29.568 1.00 28.80 98 HIS A C 1
ATOM 771 O O . HIS A 1 98 ? 21.441 -3.430 -29.653 1.00 28.80 98 HIS A O 1
ATOM 777 N N . LEU A 1 99 ? 19.392 -3.206 -28.812 1.00 34.41 99 LEU A N 1
ATOM 778 C CA . LEU A 1 99 ? 19.064 -4.615 -28.745 1.00 34.41 99 LEU A CA 1
ATOM 779 C C . LEU A 1 99 ? 18.249 -4.853 -30.011 1.00 34.41 99 LEU A C 1
ATOM 781 O O . LEU A 1 99 ? 17.110 -4.405 -30.107 1.00 34.41 99 LEU A O 1
ATOM 785 N N . THR A 1 100 ? 18.839 -5.450 -31.040 1.00 25.62 100 THR A N 1
ATOM 786 C CA . THR A 1 100 ? 18.060 -5.936 -32.182 1.00 25.62 100 THR A CA 1
ATOM 787 C C . THR A 1 100 ? 17.148 -7.070 -31.713 1.00 25.62 100 THR A C 1
ATOM 789 O O . THR A 1 100 ? 17.645 -8.101 -31.262 1.00 25.62 100 THR A O 1
ATOM 792 N N . PRO A 1 101 ? 15.824 -6.919 -31.876 1.00 38.16 101 PRO A N 1
ATOM 793 C CA . PRO A 1 101 ? 15.036 -8.004 -32.446 1.00 38.16 101 PRO A CA 1
ATOM 794 C C . PRO A 1 101 ? 14.217 -7.459 -33.622 1.00 38.16 101 PRO A C 1
ATOM 796 O O . PRO A 1 101 ? 12.988 -7.405 -33.598 1.00 38.16 101 PRO A O 1
ATOM 799 N N . ALA A 1 102 ? 14.899 -7.000 -34.671 1.00 30.83 102 ALA A N 1
ATOM 800 C CA . ALA A 1 102 ? 14.242 -6.547 -35.890 1.00 30.83 102 ALA A CA 1
ATOM 801 C C . ALA A 1 102 ? 13.828 -7.764 -36.735 1.00 30.83 102 ALA A C 1
ATOM 803 O O . ALA A 1 102 ? 14.520 -8.100 -37.691 1.00 30.83 102 ALA A O 1
ATOM 804 N N . LYS A 1 103 ? 12.745 -8.446 -36.326 1.00 30.33 103 LYS A N 1
ATOM 805 C CA . LYS A 1 103 ? 11.829 -9.234 -37.188 1.00 30.33 103 LYS A CA 1
ATOM 806 C C . LYS A 1 103 ? 10.694 -9.956 -36.446 1.00 30.33 103 LYS A C 1
ATOM 808 O O . LYS A 1 103 ? 9.762 -10.394 -37.103 1.00 30.33 103 LYS A O 1
ATOM 813 N N . GLU A 1 104 ? 10.710 -10.063 -35.118 1.00 37.78 104 GLU A N 1
ATOM 814 C CA . GLU A 1 104 ? 9.826 -11.027 -34.425 1.00 37.78 104 GLU A CA 1
ATOM 815 C C . GLU A 1 104 ? 8.527 -10.441 -33.842 1.00 37.78 104 GLU A C 1
ATOM 817 O O . GLU A 1 104 ? 7.720 -11.176 -33.286 1.00 37.78 104 GLU A O 1
ATOM 822 N N . ILE A 1 105 ? 8.256 -9.137 -33.987 1.00 37.44 105 ILE A N 1
ATOM 823 C CA . ILE A 1 105 ? 7.026 -8.539 -33.425 1.00 37.44 105 ILE A CA 1
ATOM 824 C C . ILE A 1 105 ? 5.774 -8.831 -34.283 1.00 37.44 105 ILE A C 1
ATOM 826 O O . ILE A 1 105 ? 4.649 -8.627 -33.832 1.00 37.44 105 ILE A O 1
ATOM 830 N N . SER A 1 106 ? 5.937 -9.347 -35.506 1.00 30.25 106 SER A N 1
ATOM 831 C CA . SER A 1 106 ? 4.822 -9.681 -36.406 1.00 30.25 106 SER A CA 1
ATOM 832 C C . SER A 1 106 ? 4.323 -11.127 -36.297 1.00 30.25 106 SER A C 1
ATOM 834 O O . SER A 1 106 ? 3.391 -11.485 -37.012 1.00 30.25 106 SER A O 1
ATOM 836 N N . SER A 1 107 ? 4.892 -11.963 -35.423 1.00 27.81 107 SER A N 1
ATOM 837 C CA . SER A 1 107 ? 4.534 -13.384 -35.320 1.00 27.81 107 SER A CA 1
ATOM 838 C C . SER A 1 107 ? 4.167 -13.790 -33.891 1.00 27.81 107 SER A C 1
ATOM 840 O O . SER A 1 107 ? 4.919 -14.502 -33.233 1.00 27.81 107 SER A O 1
ATOM 842 N N . PHE A 1 108 ? 2.996 -13.368 -33.406 1.00 30.22 108 PHE A N 1
ATOM 843 C CA . PHE A 1 108 ? 2.405 -13.944 -32.193 1.00 30.22 108 PHE A CA 1
ATOM 844 C C . PHE A 1 108 ? 0.926 -14.286 -32.428 1.00 30.22 108 PHE A C 1
ATOM 846 O O . PHE A 1 108 ? 0.175 -13.424 -32.891 1.00 30.22 108 PHE A O 1
ATOM 853 N N . PRO A 1 109 ? 0.484 -15.527 -32.140 1.00 26.98 109 PRO A N 1
ATOM 854 C CA . PRO A 1 109 ? -0.889 -15.942 -32.386 1.00 26.98 109 PRO A CA 1
ATOM 855 C C . PRO A 1 109 ? -1.846 -15.294 -31.379 1.00 26.98 109 PRO A C 1
ATOM 857 O O . PRO A 1 109 ? -1.630 -15.313 -30.168 1.00 26.98 109 PRO A O 1
ATOM 860 N N . THR A 1 110 ? -2.938 -14.732 -31.894 1.00 29.42 110 THR A N 1
ATOM 861 C CA . THR A 1 110 ? -4.059 -14.226 -31.100 1.00 29.42 110 THR A CA 1
ATOM 862 C C . THR A 1 110 ? -4.780 -15.394 -30.425 1.00 29.42 110 THR A C 1
ATOM 864 O O . THR A 1 110 ? -5.464 -16.171 -31.090 1.00 29.42 110 THR A O 1
ATOM 867 N N . ILE A 1 111 ? -4.668 -15.514 -29.101 1.00 29.16 111 ILE A N 1
ATOM 868 C CA . ILE A 1 111 ? -5.503 -16.437 -28.323 1.00 29.16 111 ILE A CA 1
ATOM 869 C C . ILE A 1 111 ? -6.900 -15.813 -28.203 1.00 29.16 111 ILE A C 1
ATOM 871 O O . ILE A 1 111 ? -7.071 -14.774 -27.564 1.00 29.16 111 ILE A O 1
ATOM 875 N N . LYS A 1 112 ? -7.904 -16.431 -28.836 1.00 25.59 112 LYS A N 1
ATOM 876 C CA . LYS A 1 112 ? -9.317 -16.082 -28.633 1.00 25.59 112 LYS A CA 1
ATOM 877 C C . LYS A 1 112 ? -9.784 -16.675 -27.302 1.00 25.59 112 LYS A C 1
ATOM 879 O O . LYS A 1 112 ? -9.777 -17.890 -27.136 1.00 25.59 112 LYS A O 1
ATOM 884 N N . LEU A 1 113 ? -10.188 -15.816 -26.370 1.00 29.73 113 LEU A N 1
ATOM 885 C CA . LEU A 1 113 ? -10.881 -16.224 -25.147 1.00 29.73 113 LEU A CA 1
ATOM 886 C C . LEU A 1 113 ? -12.337 -16.619 -25.475 1.00 29.73 113 LEU A C 1
ATOM 888 O O . LEU A 1 113 ? -12.927 -16.013 -26.376 1.00 29.73 113 LEU A O 1
ATOM 892 N N . PRO A 1 114 ? -12.930 -17.599 -24.767 1.00 27.08 114 PRO A N 1
ATOM 893 C CA . PRO A 1 114 ? -14.353 -17.906 -24.890 1.00 27.08 114 PRO A CA 1
ATOM 894 C C . PRO A 1 114 ? -15.219 -16.714 -24.435 1.00 27.08 114 PRO A C 1
ATOM 896 O O . PRO A 1 114 ? -14.767 -15.904 -23.620 1.00 27.08 114 PRO A O 1
ATOM 899 N N . PRO A 1 115 ? -16.449 -16.575 -24.968 1.00 30.97 115 PRO A N 1
ATOM 900 C CA . PRO A 1 115 ? -17.326 -15.454 -24.655 1.00 30.97 115 PRO A CA 1
ATOM 901 C C . PRO A 1 115 ? -17.645 -15.435 -23.160 1.00 30.97 115 PRO A C 1
ATOM 903 O O . PRO A 1 115 ? -18.116 -16.418 -22.593 1.00 30.97 115 PRO A O 1
ATOM 906 N N . SER A 1 116 ? -17.373 -14.295 -22.533 1.00 34.75 116 SER A N 1
ATOM 907 C CA . SER A 1 116 ? -17.712 -13.999 -21.149 1.00 34.75 116 SER A CA 1
ATOM 908 C C . SER A 1 116 ? -19.214 -14.177 -20.924 1.00 34.75 116 SER A C 1
ATOM 910 O O . SER A 1 116 ? -20.033 -13.458 -21.499 1.00 34.75 116 SER A O 1
ATOM 912 N N . THR A 1 117 ? -19.581 -15.130 -20.072 1.00 33.31 117 THR A N 1
ATOM 913 C CA . THR A 1 117 ? -20.933 -15.255 -19.528 1.00 33.31 117 THR A CA 1
ATOM 914 C C . THR A 1 117 ? -21.319 -13.983 -18.765 1.00 33.31 117 THR A C 1
ATOM 916 O O . THR A 1 117 ? -20.482 -13.288 -18.190 1.00 33.31 117 THR A O 1
ATOM 919 N N . GLN A 1 118 ? -22.604 -13.650 -18.866 1.00 31.95 118 GLN A N 1
ATOM 920 C CA . GLN A 1 118 ? -23.231 -12.359 -18.577 1.00 31.95 118 GLN A CA 1
ATOM 921 C C . GLN A 1 118 ? -22.813 -11.719 -17.241 1.00 31.95 118 GLN A C 1
ATOM 923 O O . GLN A 1 118 ? -22.815 -12.357 -16.191 1.00 31.95 118 GLN A O 1
ATOM 928 N N . ARG A 1 119 ? -22.517 -10.411 -17.288 1.00 35.16 119 ARG A N 1
ATOM 929 C CA . ARG A 1 119 ? -22.325 -9.561 -16.104 1.00 35.16 119 ARG A CA 1
ATOM 930 C C . ARG A 1 119 ? -23.657 -9.403 -15.372 1.00 35.16 119 ARG A C 1
ATOM 932 O O . ARG A 1 119 ? -24.551 -8.727 -15.874 1.00 35.16 119 ARG A O 1
ATOM 939 N N . ILE A 1 120 ? -23.763 -9.975 -14.180 1.00 26.95 120 ILE A N 1
ATOM 940 C CA . ILE A 1 120 ? -24.825 -9.645 -13.227 1.00 26.95 120 ILE A CA 1
ATOM 941 C C . ILE A 1 120 ? -24.397 -8.361 -12.503 1.00 26.95 120 ILE A C 1
ATOM 943 O O . ILE A 1 120 ? -23.317 -8.308 -11.916 1.00 26.95 120 ILE A O 1
ATOM 947 N N . PHE A 1 121 ? -25.216 -7.312 -12.584 1.00 31.50 121 PHE A N 1
ATOM 948 C CA . PHE A 1 121 ? -25.044 -6.094 -11.792 1.00 31.50 121 PHE A CA 1
ATOM 949 C C . PHE A 1 121 ? -25.572 -6.342 -10.371 1.00 31.50 121 PHE A C 1
ATOM 951 O O . PHE A 1 121 ? -26.727 -6.725 -10.199 1.00 31.50 121 PHE A O 1
ATOM 958 N N . LEU A 1 122 ? -24.722 -6.131 -9.364 1.00 33.28 122 LEU A N 1
ATOM 959 C CA . LEU A 1 122 ? -25.105 -6.092 -7.949 1.00 33.28 122 LEU A CA 1
ATOM 960 C C . LEU A 1 122 ? -25.631 -4.689 -7.575 1.00 33.28 122 LEU A C 1
ATOM 962 O O . LEU A 1 122 ? -25.225 -3.712 -8.212 1.00 33.28 122 LEU A O 1
ATOM 966 N N . PRO A 1 123 ? -26.485 -4.555 -6.541 1.00 31.58 123 PRO A N 1
ATOM 967 C CA . PRO A 1 123 ? -26.861 -3.257 -5.983 1.00 31.58 123 PRO A CA 1
ATOM 968 C C . PRO A 1 123 ? -25.668 -2.575 -5.296 1.00 31.58 123 PRO A C 1
ATOM 970 O O . PRO A 1 123 ? -24.742 -3.234 -4.825 1.00 31.58 123 PRO A O 1
ATOM 973 N N . THR A 1 124 ? -25.714 -1.245 -5.235 1.00 39.72 124 THR A N 1
ATOM 974 C CA . THR A 1 124 ? -24.646 -0.332 -4.807 1.00 39.72 124 THR A CA 1
ATOM 975 C C . THR A 1 124 ? -24.235 -0.530 -3.340 1.00 39.72 124 THR A C 1
ATOM 977 O O . THR A 1 124 ? -24.776 0.094 -2.434 1.00 39.72 124 THR A O 1
ATOM 980 N N . ALA A 1 125 ? -23.230 -1.370 -3.106 1.00 32.59 125 ALA A N 1
ATOM 981 C CA . ALA A 1 125 ? -22.335 -1.269 -1.957 1.00 32.59 125 ALA A CA 1
ATOM 982 C C . ALA A 1 125 ? -20.967 -0.816 -2.489 1.00 32.59 125 ALA A C 1
ATOM 984 O O . ALA A 1 125 ? -20.531 -1.329 -3.518 1.00 32.59 125 ALA A O 1
ATOM 985 N N . THR A 1 126 ? -20.397 0.208 -1.843 1.00 36.75 126 THR A N 1
ATOM 986 C CA . THR A 1 126 ? -19.129 0.918 -2.128 1.00 36.75 126 THR A CA 1
ATOM 987 C C . THR A 1 126 ? -18.360 0.472 -3.390 1.00 36.75 126 THR A C 1
ATOM 989 O O . THR A 1 126 ? -17.846 -0.649 -3.441 1.00 36.75 126 THR A O 1
ATOM 992 N N . PRO A 1 127 ? -18.225 1.341 -4.416 1.00 31.39 127 PRO A N 1
ATOM 993 C CA . PRO A 1 127 ? -17.538 0.976 -5.646 1.00 31.39 127 PRO A CA 1
ATOM 994 C C . PRO A 1 127 ? -16.099 0.554 -5.351 1.00 31.39 127 PRO A C 1
ATOM 996 O O . PRO A 1 127 ? -15.318 1.292 -4.760 1.00 31.39 127 PRO A O 1
ATOM 999 N N . ASN A 1 128 ? -15.750 -0.655 -5.785 1.00 34.66 128 ASN A N 1
ATOM 1000 C CA . ASN A 1 128 ? -14.382 -1.143 -5.768 1.00 34.66 128 ASN A CA 1
ATOM 1001 C C . ASN A 1 128 ? -13.517 -0.180 -6.614 1.00 34.66 128 ASN A C 1
ATOM 1003 O O . ASN A 1 128 ? -13.755 -0.090 -7.823 1.00 34.66 128 ASN A O 1
ATOM 1007 N N . PRO A 1 129 ? -12.516 0.523 -6.046 1.00 36.28 129 PRO A N 1
ATOM 1008 C CA . PRO A 1 129 ? -11.759 1.569 -6.748 1.00 36.28 129 PRO A CA 1
ATOM 1009 C C . PRO A 1 129 ? -10.894 1.037 -7.906 1.00 36.28 129 PRO A C 1
ATOM 1011 O O . PRO A 1 129 ? -10.287 1.808 -8.647 1.00 36.28 129 PRO A O 1
ATOM 1014 N N . PHE A 1 130 ? -10.853 -0.285 -8.104 1.00 33.31 130 PHE A N 1
ATOM 1015 C CA . PHE A 1 130 ? -10.249 -0.932 -9.271 1.00 33.31 130 PHE A CA 1
ATOM 1016 C C . PHE A 1 130 ? -11.179 -1.038 -10.491 1.00 33.31 130 PHE A C 1
ATOM 1018 O O . PHE A 1 130 ? -10.711 -1.394 -11.571 1.00 33.31 130 PHE A O 1
ATOM 1025 N N . ASN A 1 131 ? -12.466 -0.704 -10.353 1.00 33.47 131 ASN A N 1
ATOM 1026 C CA . ASN A 1 131 ? -13.426 -0.645 -11.454 1.00 33.47 131 ASN A CA 1
ATOM 1027 C C . ASN A 1 131 ? -13.804 0.813 -11.754 1.00 33.47 131 ASN A C 1
ATOM 1029 O O . ASN A 1 131 ? -14.870 1.283 -11.367 1.00 33.47 131 ASN A O 1
ATOM 1033 N N . SER A 1 132 ? -12.970 1.534 -12.504 1.00 29.48 132 SER A N 1
ATOM 1034 C CA . SER A 1 132 ? -13.493 2.674 -13.269 1.00 29.48 132 SER A CA 1
ATOM 1035 C C . SER A 1 132 ? -14.283 2.155 -14.483 1.00 29.48 132 SER A C 1
ATOM 1037 O O . SER A 1 132 ? -13.904 1.129 -15.060 1.00 29.48 132 SER A O 1
ATOM 1039 N N . PRO A 1 133 ? -15.375 2.828 -14.893 1.00 30.41 133 PRO A N 1
ATOM 1040 C CA . PRO A 1 133 ? -16.215 2.362 -15.985 1.00 30.41 133 PRO A CA 1
ATOM 1041 C C . PRO A 1 133 ? -15.421 2.405 -17.290 1.00 30.41 133 PRO A C 1
ATOM 1043 O O . PRO A 1 133 ? -14.923 3.450 -17.708 1.00 30.41 133 PRO A O 1
ATOM 1046 N N . ALA A 1 134 ? -15.282 1.241 -17.924 1.00 31.52 134 ALA A N 1
ATOM 1047 C CA . ALA A 1 134 ? -14.706 1.132 -19.253 1.00 31.52 134 ALA A CA 1
ATOM 1048 C C . ALA A 1 134 ? -15.490 2.038 -20.214 1.00 31.52 134 ALA A C 1
ATOM 1050 O O . ALA A 1 134 ? -16.708 1.902 -20.345 1.00 31.52 134 ALA A O 1
ATOM 1051 N N . ALA A 1 135 ? -14.783 2.951 -20.880 1.00 27.47 135 ALA A N 1
ATOM 1052 C CA . ALA A 1 135 ? -15.330 3.720 -21.987 1.00 27.47 135 ALA A CA 1
ATOM 1053 C C . ALA A 1 135 ? -15.928 2.768 -23.052 1.00 27.47 135 ALA A C 1
ATOM 1055 O O . ALA A 1 135 ? -15.415 1.654 -23.225 1.00 27.47 135 ALA A O 1
ATOM 1056 N N . PRO A 1 136 ? -16.995 3.169 -23.769 1.00 26.09 136 PRO A N 1
ATOM 1057 C CA . PRO A 1 136 ? -17.632 2.325 -24.776 1.00 26.09 136 PRO A CA 1
ATOM 1058 C C . PRO A 1 136 ? -16.617 1.892 -25.839 1.00 26.09 136 PRO A C 1
ATOM 1060 O O . P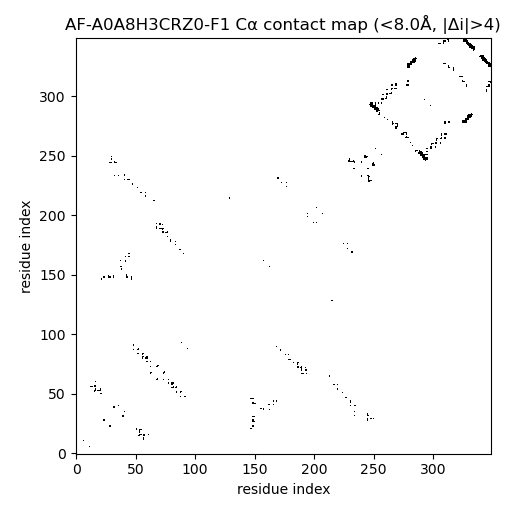RO A 1 136 ? -15.820 2.710 -26.301 1.00 26.09 136 PRO A O 1
ATOM 1063 N N . LEU A 1 137 ? -16.656 0.615 -26.239 1.00 29.84 137 LEU A N 1
ATOM 1064 C CA . LEU A 1 137 ? -15.848 0.088 -27.340 1.00 29.84 137 LEU A CA 1
ATOM 1065 C C . LEU A 1 137 ? -16.195 0.819 -28.649 1.00 29.84 137 LEU A C 1
ATOM 1067 O O . LEU A 1 137 ? -17.124 0.448 -29.365 1.00 29.84 137 LEU A O 1
ATOM 1071 N N . GLY A 1 138 ? -15.412 1.845 -28.971 1.00 26.34 138 GLY A N 1
ATOM 1072 C CA . GLY A 1 138 ? -15.261 2.349 -30.328 1.00 26.34 138 GLY A CA 1
ATOM 1073 C C . GLY A 1 13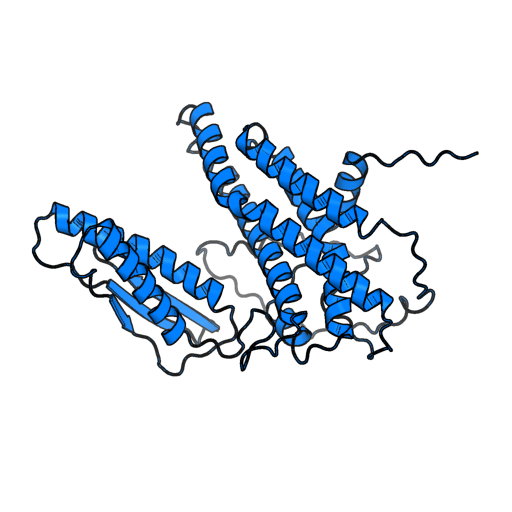8 ? -14.438 1.362 -31.156 1.00 26.34 138 GLY A C 1
ATOM 1074 O O . GLY A 1 138 ? -13.433 0.832 -30.685 1.00 26.34 138 GLY A O 1
ATOM 1075 N N . ARG A 1 139 ? -14.901 1.105 -32.383 1.00 28.02 139 ARG A N 1
ATOM 1076 C CA . ARG A 1 139 ? -14.258 0.268 -33.407 1.00 28.02 139 ARG A CA 1
ATOM 1077 C C . ARG A 1 139 ? -12.747 0.513 -33.501 1.00 28.02 139 ARG A C 1
ATOM 1079 O O . ARG A 1 139 ? -12.298 1.648 -33.624 1.00 28.02 139 ARG A O 1
ATOM 1086 N N . GLU A 1 140 ? -11.995 -0.583 -33.490 1.00 35.84 140 GLU A N 1
ATOM 1087 C CA . GLU A 1 140 ? -10.541 -0.614 -33.611 1.00 35.84 140 GLU A CA 1
ATOM 1088 C C . GLU A 1 140 ? -10.070 -0.172 -35.004 1.00 35.84 140 GLU A C 1
ATOM 1090 O O . GLU A 1 140 ? -10.315 -0.847 -36.001 1.00 35.84 140 GLU A O 1
ATOM 1095 N N . THR A 1 141 ? -9.298 0.913 -35.047 1.00 27.83 141 THR A N 1
ATOM 1096 C CA . THR A 1 141 ? -8.276 1.153 -36.073 1.00 27.83 141 THR A CA 1
ATOM 1097 C C . THR A 1 141 ? -7.069 1.797 -35.398 1.00 27.83 141 THR A C 1
ATOM 1099 O O . THR A 1 141 ? -7.107 2.976 -35.054 1.00 27.83 141 THR A O 1
ATOM 1102 N N . GLY A 1 142 ? -6.003 1.024 -35.180 1.00 25.89 142 GLY A N 1
ATOM 1103 C CA . GLY A 1 142 ? -4.721 1.536 -34.685 1.00 25.89 142 GLY A CA 1
ATOM 1104 C C . GLY A 1 142 ? -3.976 0.518 -33.827 1.00 25.89 142 GLY A C 1
ATOM 1105 O O . GLY A 1 142 ? -4.356 0.265 -32.687 1.00 25.89 142 GLY A O 1
ATOM 1106 N N . GLY A 1 143 ? -2.912 -0.074 -34.375 1.00 30.33 143 GLY A N 1
ATOM 1107 C CA . GLY A 1 143 ? -2.079 -1.062 -33.691 1.00 30.33 143 GLY A CA 1
ATOM 1108 C C . GLY A 1 143 ? -1.415 -0.491 -32.438 1.00 30.33 143 GLY A C 1
ATOM 1109 O O . GLY A 1 143 ? -0.388 0.174 -32.521 1.00 30.33 143 GLY A O 1
ATOM 1110 N N . SER A 1 144 ? -1.985 -0.781 -31.272 1.00 32.88 144 SER A N 1
ATOM 1111 C CA . SER A 1 144 ? -1.353 -0.533 -29.979 1.00 32.88 144 SER A CA 1
ATOM 1112 C C . SER A 1 144 ? -0.846 -1.864 -29.435 1.00 32.88 144 SER A C 1
ATOM 1114 O O . SER A 1 144 ? -1.632 -2.747 -29.086 1.00 32.88 144 SER A O 1
ATOM 1116 N N . GLN A 1 145 ? 0.478 -2.042 -29.415 1.00 37.28 145 GLN A N 1
ATOM 1117 C CA . GLN A 1 145 ? 1.109 -3.199 -28.783 1.00 37.28 145 GLN A CA 1
ATOM 1118 C C . GLN A 1 145 ? 0.755 -3.198 -27.293 1.00 37.28 145 GLN A C 1
ATOM 1120 O O . GLN A 1 145 ? 1.262 -2.381 -26.523 1.00 37.28 145 GLN A O 1
ATOM 1125 N N . ARG A 1 146 ? -0.132 -4.106 -26.875 1.00 42.06 146 ARG A N 1
ATOM 1126 C CA . ARG A 1 146 ? -0.433 -4.312 -25.456 1.00 42.06 146 ARG A CA 1
ATOM 1127 C C . ARG A 1 146 ? 0.833 -4.831 -24.770 1.00 42.06 146 ARG A C 1
ATOM 1129 O O . ARG A 1 146 ? 1.374 -5.860 -25.164 1.00 42.06 146 ARG A O 1
ATOM 1136 N N . ARG A 1 147 ? 1.326 -4.096 -23.770 1.00 50.06 147 ARG A N 1
ATOM 1137 C CA . ARG A 1 147 ? 2.462 -4.514 -22.937 1.00 50.06 147 ARG A CA 1
ATOM 1138 C C . ARG A 1 147 ? 1.948 -5.537 -21.932 1.00 50.06 147 ARG A C 1
ATOM 1140 O O . ARG A 1 147 ? 0.975 -5.270 -21.235 1.00 50.06 147 ARG A O 1
ATOM 1147 N N . PHE A 1 148 ? 2.574 -6.704 -21.871 1.00 49.16 148 PHE A N 1
ATOM 1148 C CA . PHE A 1 148 ? 2.179 -7.762 -20.946 1.00 49.16 148 PHE A CA 1
ATOM 1149 C C . PHE A 1 148 ? 3.253 -7.959 -19.881 1.00 49.16 148 PHE A C 1
ATOM 1151 O O . PHE A 1 148 ? 4.446 -7.935 -20.178 1.00 49.16 148 PHE A O 1
ATOM 1158 N N . TYR A 1 149 ? 2.811 -8.194 -18.645 1.00 46.62 149 TYR A N 1
ATOM 1159 C CA . TYR A 1 149 ? 3.679 -8.618 -17.543 1.00 46.62 149 TYR A CA 1
ATOM 1160 C C . TYR A 1 149 ? 4.319 -9.995 -17.820 1.00 46.62 149 TYR A C 1
ATOM 1162 O O . TYR A 1 149 ? 5.427 -10.271 -17.374 1.00 46.62 149 TYR A O 1
ATOM 1170 N N . VAL A 1 150 ? 3.640 -10.838 -18.613 1.00 45.50 150 VAL A N 1
ATOM 1171 C CA . VAL A 1 150 ? 4.076 -12.184 -19.014 1.00 45.50 150 VAL A CA 1
ATOM 1172 C C . VAL A 1 150 ? 4.274 -12.226 -20.530 1.00 45.50 150 VAL A C 1
ATOM 1174 O O . VAL A 1 150 ? 3.346 -11.920 -21.274 1.00 45.50 150 VAL A O 1
ATOM 1177 N N . SER A 1 151 ? 5.466 -12.616 -20.992 1.00 48.56 151 SER A N 1
ATOM 1178 C CA . SER A 1 151 ? 5.758 -12.834 -22.418 1.00 48.56 151 SER A CA 1
ATOM 1179 C C . SER A 1 151 ? 6.031 -14.322 -22.684 1.00 48.56 151 SER A C 1
ATOM 1181 O O . SER A 1 151 ? 6.842 -14.907 -21.958 1.00 48.56 151 SER A O 1
ATOM 1183 N N . PRO A 1 152 ? 5.389 -14.951 -23.688 1.00 41.97 152 PRO A N 1
ATOM 1184 C CA . PRO A 1 152 ? 5.564 -16.367 -23.988 1.00 41.97 152 PRO A CA 1
ATOM 1185 C C . PRO A 1 152 ? 6.758 -16.585 -24.933 1.00 41.97 152 PRO A C 1
ATOM 1187 O O . PRO A 1 152 ? 6.567 -16.725 -26.135 1.00 41.97 152 PRO A O 1
ATOM 1190 N N . THR A 1 153 ? 7.995 -16.612 -24.420 1.00 48.00 153 THR A N 1
ATOM 1191 C CA . THR A 1 153 ? 9.174 -17.070 -25.192 1.00 48.00 153 THR A CA 1
ATOM 1192 C C . THR A 1 153 ? 10.249 -17.750 -24.326 1.00 48.00 153 THR A C 1
ATOM 1194 O O . THR A 1 153 ? 10.429 -17.439 -23.143 1.00 48.00 153 THR A O 1
ATOM 1197 N N . THR A 1 154 ? 10.945 -18.704 -24.955 1.00 46.84 154 THR A N 1
ATOM 1198 C CA . THR A 1 154 ? 11.938 -19.652 -24.415 1.00 46.84 154 THR A CA 1
ATOM 1199 C C . THR A 1 154 ? 13.160 -18.991 -23.772 1.00 46.84 154 THR A C 1
ATOM 1201 O O . THR A 1 154 ? 13.636 -17.958 -24.246 1.00 46.84 154 THR A O 1
ATOM 1204 N N . ASP A 1 155 ? 13.680 -19.624 -22.714 1.00 49.41 155 ASP A N 1
ATOM 1205 C CA . ASP A 1 155 ? 14.917 -19.253 -22.012 1.00 49.41 155 ASP A CA 1
ATOM 1206 C C . ASP A 1 155 ? 16.086 -19.125 -23.007 1.00 49.41 155 ASP A C 1
ATOM 1208 O O . ASP A 1 155 ? 16.527 -20.106 -23.605 1.00 49.41 155 ASP A O 1
ATOM 1212 N N . ARG A 1 156 ? 16.564 -17.895 -23.223 1.00 55.88 156 ARG A N 1
ATOM 1213 C CA . ARG A 1 156 ? 17.820 -17.610 -23.935 1.00 55.88 156 ARG A CA 1
ATOM 1214 C C . ARG A 1 156 ? 18.960 -17.532 -22.915 1.00 55.88 156 ARG A C 1
ATOM 1216 O O . ARG A 1 156 ? 18.720 -17.277 -21.743 1.00 55.88 156 ARG A O 1
ATOM 1223 N N . SER A 1 157 ? 20.205 -17.711 -23.351 1.00 55.53 157 SER A N 1
ATOM 1224 C CA . SER A 1 157 ? 21.392 -17.483 -22.516 1.00 55.53 157 SER A CA 1
ATOM 1225 C C . SER A 1 157 ? 21.489 -16.011 -22.086 1.00 55.53 157 SER A C 1
ATOM 1227 O O . SER A 1 157 ? 21.501 -15.118 -22.935 1.00 55.53 157 SER A O 1
ATOM 1229 N N . TRP A 1 158 ? 21.563 -15.763 -20.778 1.00 65.31 158 TRP A N 1
ATOM 1230 C CA . TRP A 1 158 ? 21.583 -14.428 -20.170 1.00 65.31 158 TRP A CA 1
ATOM 1231 C C . TRP A 1 158 ? 23.027 -13.968 -19.935 1.00 65.31 158 TRP A C 1
ATOM 1233 O O . TRP A 1 158 ? 23.800 -14.685 -19.304 1.00 65.31 158 TRP A O 1
ATOM 1243 N N . THR A 1 159 ? 23.407 -12.797 -20.453 1.00 70.06 159 THR A N 1
ATOM 1244 C CA . THR A 1 159 ? 24.797 -12.319 -20.372 1.00 70.06 159 THR A CA 1
ATOM 1245 C C . THR A 1 159 ? 25.108 -11.673 -19.009 1.00 70.06 159 THR A C 1
ATOM 1247 O O . THR A 1 159 ? 24.192 -11.142 -18.368 1.00 70.06 159 THR A O 1
ATOM 1250 N N . PRO A 1 160 ? 26.375 -11.677 -18.545 1.00 72.62 160 PRO A N 1
ATOM 1251 C CA . PRO A 1 160 ? 26.777 -11.013 -17.299 1.00 72.62 160 PRO A CA 1
ATOM 1252 C C . PRO A 1 160 ? 26.378 -9.530 -17.228 1.00 72.62 160 PRO A C 1
ATOM 1254 O O . PRO A 1 160 ? 25.996 -9.039 -16.168 1.00 72.62 160 PRO A O 1
ATOM 1257 N N . GLU A 1 161 ? 26.383 -8.826 -18.361 1.00 71.06 161 GLU A N 1
ATOM 1258 C CA . GLU A 1 161 ? 26.000 -7.413 -18.456 1.00 71.06 161 GLU A CA 1
ATOM 1259 C C . GLU A 1 161 ? 24.516 -7.199 -18.135 1.00 71.06 161 GLU A C 1
ATOM 1261 O O . GLU A 1 161 ? 24.154 -6.214 -17.491 1.00 71.06 161 GLU A O 1
ATOM 1266 N N . LEU A 1 162 ? 23.642 -8.129 -18.542 1.00 70.31 162 LEU A N 1
ATOM 1267 C CA . LEU A 1 162 ? 22.213 -8.062 -18.226 1.00 70.31 162 LEU A CA 1
ATOM 1268 C C . LEU A 1 162 ? 21.955 -8.298 -16.733 1.00 70.31 162 LEU A C 1
ATOM 1270 O O . LEU A 1 162 ? 21.093 -7.644 -16.144 1.00 70.31 162 LEU A O 1
ATOM 1274 N N . LEU A 1 163 ? 22.715 -9.200 -16.109 1.00 75.06 163 LEU A N 1
ATOM 1275 C CA . LEU A 1 163 ? 22.629 -9.463 -14.670 1.00 75.06 163 LEU A CA 1
ATOM 1276 C C . LEU A 1 163 ? 23.109 -8.258 -13.846 1.00 75.06 163 LEU A C 1
ATOM 1278 O O . LEU A 1 163 ? 22.473 -7.892 -12.851 1.00 75.06 163 LEU A O 1
ATOM 1282 N N . GLU A 1 164 ? 24.180 -7.597 -14.287 1.00 79.50 164 GLU A N 1
ATOM 1283 C CA . GLU A 1 164 ? 24.658 -6.354 -13.676 1.00 79.50 164 GLU A CA 1
ATOM 1284 C C . GLU A 1 164 ? 23.635 -5.221 -13.845 1.00 79.50 164 GLU A C 1
ATOM 1286 O O . GLU A 1 164 ? 23.310 -4.530 -12.877 1.00 79.50 164 GLU A O 1
ATOM 1291 N N . LEU A 1 165 ? 23.026 -5.082 -15.028 1.00 79.00 165 LEU A N 1
ATOM 1292 C CA . LEU A 1 165 ? 21.958 -4.106 -15.261 1.00 79.00 165 LEU A CA 1
ATOM 1293 C C . LEU A 1 165 ? 20.758 -4.328 -14.326 1.00 79.00 165 LEU A C 1
ATOM 1295 O O . LEU A 1 165 ? 20.227 -3.367 -13.767 1.00 79.00 165 LEU A O 1
ATOM 1299 N N . ASN A 1 166 ? 20.341 -5.579 -14.101 1.00 83.25 166 ASN A N 1
ATOM 1300 C CA . ASN A 1 166 ? 19.288 -5.884 -13.128 1.00 83.25 166 ASN A CA 1
ATOM 1301 C C . ASN A 1 166 ? 19.702 -5.505 -11.701 1.00 83.25 166 ASN A C 1
ATOM 1303 O O . ASN A 1 166 ? 18.906 -4.942 -10.951 1.00 83.25 166 ASN A O 1
ATOM 1307 N N . SER A 1 167 ? 20.957 -5.758 -11.334 1.00 86.38 167 SER A N 1
ATOM 1308 C CA . SER A 1 167 ? 21.497 -5.395 -10.020 1.00 86.38 167 SER A CA 1
ATOM 1309 C C . SER A 1 167 ? 21.491 -3.877 -9.807 1.00 86.38 167 SER A C 1
ATOM 1311 O O . SER A 1 167 ? 21.087 -3.390 -8.747 1.00 86.38 167 SER A O 1
ATOM 1313 N N . GLN A 1 168 ? 21.860 -3.104 -10.830 1.00 86.75 168 GLN A N 1
ATOM 1314 C CA . GLN A 1 168 ? 21.754 -1.643 -10.830 1.00 86.75 168 GLN A CA 1
ATOM 1315 C C . GLN A 1 168 ? 20.299 -1.177 -10.757 1.00 86.75 168 GLN A C 1
ATOM 1317 O O . GLN A 1 168 ? 19.973 -0.264 -9.994 1.00 86.75 168 GLN A O 1
ATOM 1322 N N . PHE A 1 169 ? 19.401 -1.842 -11.483 1.00 88.88 169 PHE A N 1
ATOM 1323 C CA . PHE A 1 169 ? 17.982 -1.524 -11.446 1.00 88.88 169 PHE A CA 1
ATOM 1324 C C . PHE A 1 169 ? 17.372 -1.747 -10.062 1.00 88.88 169 PHE A C 1
ATOM 1326 O O . PHE A 1 169 ? 16.673 -0.872 -9.553 1.00 88.88 169 PHE A O 1
ATOM 1333 N N . ILE A 1 170 ? 17.693 -2.860 -9.400 1.00 90.81 170 ILE A N 1
ATOM 1334 C CA . ILE A 1 170 ? 17.254 -3.139 -8.028 1.00 90.81 170 ILE A CA 1
ATOM 1335 C C . ILE A 1 170 ? 17.719 -2.033 -7.074 1.00 90.81 170 ILE A C 1
ATOM 1337 O O . ILE A 1 170 ? 16.920 -1.562 -6.262 1.00 90.81 170 ILE A O 1
ATOM 1341 N N . LYS A 1 171 ? 18.969 -1.559 -7.194 1.00 91.94 171 LYS A N 1
ATOM 1342 C CA . LYS A 1 171 ? 19.479 -0.425 -6.396 1.00 91.94 171 LYS A CA 1
ATOM 1343 C C . LYS A 1 171 ? 18.664 0.851 -6.641 1.00 91.94 171 LYS A C 1
ATOM 1345 O O . LYS A 1 171 ? 18.311 1.548 -5.687 1.00 91.94 171 LYS A O 1
ATOM 1350 N N . VAL A 1 172 ? 18.299 1.138 -7.893 1.00 93.00 172 VAL A N 1
ATOM 1351 C CA . VAL A 1 172 ? 17.410 2.264 -8.221 1.00 93.00 172 VAL A CA 1
ATOM 1352 C C . VAL A 1 172 ? 16.028 2.088 -7.589 1.00 93.00 172 VAL A C 1
ATOM 1354 O O . VAL A 1 172 ? 15.539 3.018 -6.944 1.00 93.00 172 VAL A O 1
ATOM 1357 N N . LEU A 1 173 ? 15.416 0.906 -7.694 1.00 93.94 173 LEU A N 1
ATOM 1358 C CA . LEU A 1 173 ? 14.108 0.628 -7.093 1.00 93.94 173 LEU A CA 1
ATOM 1359 C C . LEU A 1 173 ? 14.126 0.749 -5.565 1.00 93.94 173 LEU A C 1
ATOM 1361 O O . LEU A 1 173 ? 13.186 1.289 -4.980 1.00 93.94 173 LEU A O 1
ATOM 1365 N N . GLN A 1 174 ? 15.207 0.315 -4.912 1.00 94.38 174 GLN A N 1
ATOM 1366 C CA . GLN A 1 174 ? 15.419 0.519 -3.477 1.00 94.38 174 GLN A CA 1
ATOM 1367 C C . GLN A 1 174 ? 15.472 2.010 -3.123 1.00 94.38 174 GLN A C 1
ATOM 1369 O O . GLN A 1 174 ? 14.824 2.438 -2.164 1.00 94.38 174 GLN A O 1
ATOM 1374 N N . GLY A 1 175 ? 16.192 2.808 -3.917 1.00 95.38 175 GLY A N 1
ATOM 1375 C CA . GLY A 1 175 ? 16.253 4.260 -3.763 1.00 95.38 175 GLY A CA 1
ATOM 1376 C C . GLY A 1 175 ? 14.887 4.931 -3.935 1.00 95.38 175 GLY A C 1
ATOM 1377 O O . GLY A 1 175 ? 14.510 5.771 -3.118 1.00 95.38 175 GLY A O 1
ATOM 1378 N N . VAL A 1 176 ? 14.114 4.525 -4.949 1.00 94.62 176 VAL A N 1
ATOM 1379 C CA . VAL A 1 176 ? 12.733 4.989 -5.168 1.00 94.62 176 VAL A CA 1
ATOM 1380 C C . VAL A 1 176 ? 11.851 4.625 -3.973 1.00 94.62 176 VAL A C 1
ATOM 1382 O O . VAL A 1 176 ? 11.204 5.503 -3.406 1.00 94.62 176 VAL A O 1
ATOM 1385 N N . ARG A 1 177 ? 11.867 3.364 -3.523 1.00 94.50 177 ARG A N 1
ATOM 1386 C CA . ARG A 1 177 ? 11.087 2.913 -2.361 1.00 94.50 177 ARG A CA 1
ATOM 1387 C C . ARG A 1 177 ? 11.382 3.764 -1.125 1.00 94.50 177 ARG A C 1
ATOM 1389 O O . ARG A 1 177 ? 10.446 4.312 -0.549 1.00 94.50 177 ARG A O 1
ATOM 1396 N N . LYS A 1 178 ? 12.668 3.933 -0.790 1.00 95.88 178 LYS A N 1
ATOM 1397 C CA . LYS A 1 178 ? 13.127 4.712 0.371 1.00 95.88 178 LYS A CA 1
ATOM 1398 C C . LYS A 1 178 ? 12.709 6.181 0.285 1.00 95.88 178 LYS A C 1
ATOM 1400 O O . LYS A 1 178 ? 12.217 6.741 1.260 1.00 95.88 178 LYS A O 1
ATOM 1405 N N . ARG A 1 179 ? 12.848 6.808 -0.890 1.00 96.50 179 ARG A N 1
ATOM 1406 C CA . ARG A 1 179 ? 12.433 8.205 -1.123 1.00 96.50 179 ARG A CA 1
ATOM 1407 C C . ARG A 1 179 ? 10.948 8.426 -0.819 1.00 96.50 179 ARG A C 1
ATOM 1409 O O . ARG A 1 179 ? 10.571 9.492 -0.345 1.00 96.50 179 ARG A O 1
ATOM 1416 N N . HIS A 1 180 ? 10.115 7.421 -1.078 1.00 96.50 180 HIS A N 1
ATOM 1417 C CA . HIS A 1 180 ? 8.667 7.508 -0.926 1.00 96.50 180 HIS A CA 1
ATOM 1418 C C . HIS A 1 180 ? 8.127 6.991 0.419 1.00 96.50 180 HIS A C 1
ATOM 1420 O O . HIS A 1 180 ? 6.904 6.967 0.599 1.00 96.50 180 HIS A O 1
ATOM 1426 N N . ASP A 1 181 ? 8.966 6.593 1.380 1.00 93.94 181 ASP A N 1
ATOM 1427 C CA . ASP A 1 181 ? 8.491 6.029 2.655 1.00 93.94 181 ASP A CA 1
ATOM 1428 C C . ASP A 1 181 ? 7.664 7.038 3.470 1.00 93.94 181 ASP A C 1
ATOM 1430 O O . ASP A 1 181 ? 6.568 6.709 3.920 1.00 93.94 181 ASP A O 1
ATOM 1434 N N . SER A 1 182 ? 8.087 8.304 3.529 1.00 94.38 182 SER A N 1
ATOM 1435 C CA . SER A 1 182 ? 7.380 9.383 4.244 1.00 94.38 182 SER A CA 1
ATOM 1436 C C . SER A 1 182 ? 6.245 10.042 3.445 1.00 94.38 182 SER A C 1
ATOM 1438 O O . SER A 1 182 ? 5.637 11.012 3.901 1.00 94.38 182 SER A O 1
ATOM 1440 N N . THR A 1 183 ? 5.924 9.526 2.253 1.00 94.62 183 THR A N 1
ATOM 1441 C CA . THR A 1 183 ? 4.902 10.118 1.374 1.00 94.62 183 THR A CA 1
ATOM 1442 C C . THR A 1 183 ? 3.514 10.142 2.012 1.00 94.62 183 THR A C 1
ATOM 1444 O O . THR A 1 183 ? 2.841 11.158 1.903 1.00 94.62 183 THR A O 1
ATOM 1447 N N . VAL A 1 184 ? 3.094 9.077 2.707 1.00 93.38 184 VAL A N 1
ATOM 1448 C CA . VAL A 1 184 ? 1.755 9.018 3.333 1.00 93.38 184 VAL A CA 1
ATOM 1449 C C . VAL A 1 184 ? 1.593 10.131 4.367 1.00 93.38 184 VAL A C 1
ATOM 1451 O O . VAL A 1 184 ? 0.633 10.893 4.311 1.00 93.38 184 VAL A O 1
ATOM 1454 N N . TYR A 1 185 ? 2.588 10.276 5.244 1.00 94.38 185 TYR A N 1
ATOM 1455 C CA . TYR A 1 185 ? 2.632 11.332 6.250 1.00 94.38 185 TYR A CA 1
ATOM 1456 C C . TYR A 1 185 ? 2.636 12.725 5.611 1.00 94.38 185 TYR A C 1
ATOM 1458 O O . TYR A 1 185 ? 1.868 13.597 6.008 1.00 94.38 185 TYR A O 1
ATOM 1466 N N . ARG A 1 186 ? 3.455 12.943 4.574 1.00 95.81 186 ARG A N 1
ATOM 1467 C CA . ARG A 1 186 ? 3.524 14.246 3.898 1.00 95.81 186 ARG A CA 1
ATOM 1468 C C . ARG A 1 186 ? 2.211 14.617 3.204 1.00 95.81 186 ARG A C 1
ATOM 1470 O O . ARG A 1 186 ? 1.825 15.780 3.253 1.00 95.81 186 ARG A O 1
ATOM 1477 N N . VAL A 1 187 ? 1.524 13.651 2.595 1.00 94.56 187 VAL A N 1
ATOM 1478 C CA . VAL A 1 187 ? 0.199 13.867 1.995 1.00 94.56 187 VAL A CA 1
ATOM 1479 C C . VAL A 1 187 ? -0.815 14.265 3.062 1.00 94.56 187 VAL A C 1
ATOM 1481 O O . VAL A 1 187 ? -1.493 15.268 2.874 1.00 94.56 187 VAL A O 1
ATOM 1484 N N . ALA A 1 188 ? -0.849 13.585 4.212 1.00 92.50 188 ALA A N 1
ATOM 1485 C CA . ALA A 1 188 ? -1.737 13.957 5.318 1.00 92.50 188 ALA A CA 1
ATOM 1486 C C . ALA A 1 188 ? -1.503 15.405 5.797 1.00 92.50 188 ALA A C 1
ATOM 1488 O O . ALA A 1 188 ? -2.454 16.159 6.010 1.00 92.50 188 ALA A O 1
ATOM 1489 N N . TY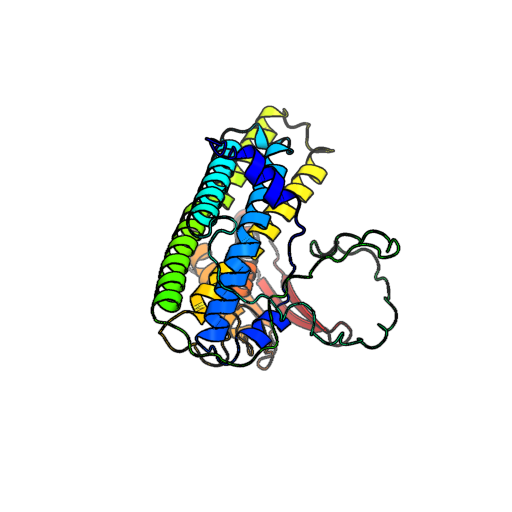R A 1 189 ? -0.238 15.837 5.891 1.00 93.19 189 TYR A N 1
ATOM 1490 C CA . TYR A 1 189 ? 0.094 17.237 6.185 1.00 93.19 189 TYR A CA 1
ATOM 1491 C C . TYR A 1 189 ? -0.421 18.199 5.114 1.00 93.19 189 TYR A C 1
ATOM 1493 O O . TYR A 1 189 ? -0.987 19.232 5.458 1.00 93.19 189 TYR A O 1
ATOM 1501 N N . GLY A 1 190 ? -0.265 17.856 3.836 1.00 92.19 190 GLY A N 1
ATOM 1502 C CA . GLY A 1 190 ? -0.744 18.682 2.731 1.00 92.19 190 GLY A CA 1
ATOM 1503 C C . GLY A 1 190 ? -2.264 18.796 2.662 1.00 92.19 190 GLY A C 1
ATOM 1504 O O . GLY A 1 190 ? -2.781 19.886 2.441 1.00 92.19 190 GLY A O 1
ATOM 1505 N N . VAL A 1 191 ? -2.987 17.714 2.949 1.00 91.00 191 VAL A N 1
ATOM 1506 C CA . VAL A 1 191 ? -4.450 17.754 3.076 1.00 91.00 191 VAL A CA 1
ATOM 1507 C C . VAL A 1 191 ? -4.853 18.689 4.216 1.00 91.00 191 VAL A C 1
ATOM 1509 O O . VAL A 1 191 ? -5.688 19.568 4.031 1.00 91.00 191 VAL A O 1
ATOM 1512 N N . ARG A 1 192 ? -4.195 18.599 5.377 1.00 89.38 192 ARG A N 1
ATOM 1513 C CA . ARG A 1 192 ? -4.456 19.513 6.500 1.00 89.38 192 ARG A CA 1
ATOM 1514 C C . ARG A 1 192 ? -4.133 20.976 6.165 1.00 89.38 192 ARG A C 1
ATOM 1516 O O . ARG A 1 192 ? -4.873 21.874 6.563 1.00 89.38 192 ARG A O 1
ATOM 1523 N N . GLU A 1 193 ? -3.043 21.232 5.440 1.00 90.81 193 GLU A N 1
ATOM 1524 C CA . GLU A 1 193 ? -2.686 22.569 4.939 1.00 90.81 193 GLU A CA 1
ATOM 1525 C C . GLU A 1 193 ? -3.765 23.132 4.008 1.00 90.81 193 GLU A C 1
ATOM 1527 O O . GLU A 1 193 ? -4.112 24.309 4.123 1.00 90.81 193 GLU A O 1
ATOM 1532 N N . PHE A 1 194 ? -4.292 22.294 3.113 1.00 87.88 194 PHE A N 1
ATOM 1533 C CA . PHE A 1 194 ? -5.374 22.640 2.199 1.00 87.88 194 PHE A CA 1
ATOM 1534 C C . PHE A 1 194 ? -6.661 22.976 2.961 1.00 87.88 194 PHE A C 1
ATOM 1536 O O . PHE A 1 194 ? -7.177 24.083 2.820 1.00 87.88 194 PHE A O 1
ATOM 1543 N N . LEU A 1 195 ? -7.112 22.090 3.855 1.00 85.69 195 LEU A N 1
ATOM 1544 C CA . LEU A 1 195 ? -8.336 22.282 4.644 1.00 85.69 195 LEU A CA 1
ATOM 1545 C C . LEU A 1 195 ? -8.294 23.558 5.499 1.00 85.69 195 LEU A C 1
ATOM 1547 O O . LEU A 1 195 ? -9.286 24.283 5.582 1.00 85.69 195 LEU A O 1
ATOM 1551 N N . ARG A 1 196 ? -7.132 23.888 6.083 1.00 85.38 196 ARG A N 1
ATOM 1552 C CA . ARG A 1 196 ? -6.949 25.130 6.854 1.00 85.38 196 ARG A CA 1
ATOM 1553 C C . ARG A 1 196 ? -7.091 26.383 5.986 1.00 85.38 196 ARG A C 1
ATOM 1555 O O . ARG A 1 196 ? -7.620 27.386 6.454 1.00 85.38 196 ARG A O 1
ATOM 1562 N N . LYS A 1 197 ? -6.590 26.352 4.746 1.00 82.81 197 LYS A N 1
ATOM 1563 C CA . LYS A 1 197 ? -6.690 27.482 3.806 1.00 82.81 197 LYS A CA 1
ATOM 1564 C C . LYS A 1 197 ? -8.106 27.657 3.260 1.00 82.81 197 LYS A C 1
ATOM 1566 O O . LYS A 1 197 ? -8.522 28.789 3.052 1.00 82.81 197 LYS A O 1
ATOM 1571 N N . SER A 1 198 ? -8.843 26.564 3.089 1.00 77.25 198 SER A N 1
ATOM 1572 C CA . SER A 1 198 ? -10.220 26.562 2.576 1.00 77.25 198 SER A CA 1
ATOM 1573 C C . SER A 1 198 ? -11.280 26.966 3.618 1.00 77.25 198 SER A C 1
ATOM 1575 O O . SER A 1 198 ? -12.473 26.836 3.361 1.00 77.25 198 SER A O 1
ATOM 1577 N N . GLY A 1 199 ? -10.874 27.462 4.796 1.00 68.75 199 GLY A N 1
ATOM 1578 C CA . GLY A 1 199 ? -11.774 28.092 5.771 1.00 68.75 199 GLY A CA 1
ATOM 1579 C C . GLY A 1 199 ? -12.756 27.150 6.474 1.00 68.75 199 GLY A C 1
ATOM 1580 O O . GLY A 1 199 ? -13.783 27.615 6.952 1.00 68.75 199 GLY A O 1
ATOM 1581 N N . GLY A 1 200 ? -12.490 25.839 6.514 1.00 61.06 200 GLY A N 1
ATOM 1582 C CA . GLY A 1 200 ? -13.344 24.847 7.191 1.00 61.06 200 GLY A CA 1
ATOM 1583 C C . GLY A 1 200 ? -14.693 24.546 6.512 1.00 61.06 200 GLY A C 1
ATOM 1584 O O . GLY A 1 200 ? -15.241 23.475 6.735 1.00 61.06 200 GLY A O 1
ATOM 1585 N N . ASN A 1 201 ? -15.183 25.424 5.628 1.00 53.81 201 ASN A N 1
ATOM 1586 C CA . ASN A 1 201 ? -16.458 25.285 4.905 1.00 53.81 201 ASN A CA 1
ATOM 1587 C C . ASN A 1 201 ? -16.340 24.597 3.528 1.00 53.81 201 ASN A C 1
ATOM 1589 O O . ASN A 1 201 ? -17.336 24.459 2.825 1.00 53.81 201 ASN A O 1
ATOM 1593 N N . GLY A 1 202 ? -15.148 24.139 3.124 1.00 51.19 202 GLY A N 1
ATOM 1594 C CA . GLY A 1 202 ? -14.955 23.373 1.879 1.00 51.19 202 GLY A CA 1
ATOM 1595 C C . GLY A 1 202 ? -15.549 21.952 1.893 1.00 51.19 202 GLY A C 1
ATOM 1596 O O . GLY A 1 202 ? -15.532 21.277 0.867 1.00 51.19 202 GLY A O 1
ATOM 1597 N N . ALA A 1 203 ? -16.090 21.516 3.033 1.00 52.66 203 ALA A N 1
ATOM 1598 C CA . ALA A 1 203 ? -16.355 20.119 3.377 1.00 52.66 203 ALA A CA 1
ATOM 1599 C C . ALA A 1 203 ? -17.590 19.462 2.723 1.00 52.66 203 ALA A C 1
ATOM 1601 O O . ALA A 1 203 ? -17.895 18.317 3.015 1.00 52.66 203 ALA A O 1
ATOM 1602 N N . GLN A 1 204 ? -18.357 20.147 1.869 1.00 52.88 204 GLN A N 1
ATOM 1603 C CA . GLN A 1 204 ? -19.547 19.524 1.251 1.00 52.88 204 GLN A CA 1
ATOM 1604 C C . GLN A 1 204 ? -19.400 19.225 -0.245 1.00 52.88 204 GLN A C 1
ATOM 1606 O O . GLN A 1 204 ? -20.190 18.458 -0.776 1.00 52.88 204 GLN A O 1
ATOM 1611 N N . GLY A 1 205 ? -18.384 19.780 -0.918 1.00 51.09 205 GLY A N 1
ATOM 1612 C CA . GLY A 1 205 ? -18.140 19.536 -2.349 1.00 51.09 205 GLY A CA 1
ATOM 1613 C C . GLY A 1 205 ? -16.673 19.300 -2.711 1.00 51.09 205 GLY A C 1
ATOM 1614 O O . GLY A 1 205 ? -16.392 18.552 -3.641 1.00 51.09 205 GLY A O 1
ATOM 1615 N N . ALA A 1 206 ? -15.723 19.865 -1.951 1.00 58.12 206 ALA A N 1
ATOM 1616 C CA . ALA A 1 206 ? -14.307 19.529 -2.111 1.00 58.12 206 ALA A CA 1
ATOM 1617 C C . ALA A 1 206 ? -13.972 18.145 -1.528 1.00 58.12 206 ALA A C 1
ATOM 1619 O O . ALA A 1 206 ? -12.911 17.609 -1.833 1.00 58.12 206 ALA A O 1
ATOM 1620 N N . ASP A 1 207 ? -14.864 17.573 -0.715 1.00 69.75 207 ASP A N 1
ATOM 1621 C CA . ASP A 1 207 ? -14.641 16.303 -0.026 1.00 69.75 207 ASP A CA 1
ATOM 1622 C C . ASP A 1 207 ? -14.689 15.103 -0.976 1.00 69.75 207 ASP A C 1
ATOM 1624 O O . ASP A 1 207 ? -13.819 14.242 -0.875 1.00 69.75 207 ASP A O 1
ATOM 1628 N N . GLU A 1 208 ? -15.614 15.066 -1.942 1.00 79.19 208 GLU A N 1
ATOM 1629 C CA . GLU A 1 208 ? -15.686 13.962 -2.914 1.00 79.19 208 GLU A CA 1
ATOM 1630 C C . GLU A 1 208 ? -14.486 13.971 -3.871 1.00 79.19 208 GLU A C 1
ATOM 1632 O O . GLU A 1 208 ? -13.814 12.954 -4.027 1.00 79.19 208 GLU A O 1
ATOM 1637 N N . GLU A 1 209 ? -14.134 15.129 -4.445 1.00 81.38 209 GLU A N 1
ATOM 1638 C CA . GLU A 1 209 ? -12.971 15.238 -5.339 1.00 81.38 209 GLU A CA 1
ATOM 1639 C C . GLU A 1 209 ? -11.657 14.922 -4.604 1.00 81.38 209 GLU A C 1
ATOM 1641 O O . GLU A 1 209 ? -10.778 14.240 -5.143 1.00 81.38 209 GLU A O 1
ATOM 1646 N N . LEU A 1 210 ? -11.521 15.393 -3.360 1.00 84.31 210 LEU A N 1
ATOM 1647 C CA . LEU A 1 210 ? -10.377 15.097 -2.503 1.00 84.31 210 LEU A CA 1
ATOM 1648 C C . LEU A 1 210 ? -10.300 13.607 -2.168 1.00 84.31 210 LEU A C 1
ATOM 1650 O O . LEU A 1 210 ? -9.215 13.028 -2.247 1.00 84.31 210 LEU A O 1
ATOM 1654 N N . HIS A 1 211 ? -11.423 12.994 -1.799 1.00 86.38 211 HIS A N 1
ATOM 1655 C CA . HIS A 1 211 ? -11.505 11.572 -1.490 1.00 86.38 211 HIS A CA 1
ATOM 1656 C C . HIS A 1 211 ? -11.105 10.730 -2.702 1.00 86.38 211 HIS A C 1
ATOM 1658 O O . HIS A 1 211 ? -10.152 9.954 -2.629 1.00 86.38 211 HIS A O 1
ATOM 1664 N N . ASP A 1 212 ? -11.724 10.992 -3.850 1.00 87.81 212 ASP A N 1
ATOM 1665 C CA . ASP A 1 212 ? -11.429 10.328 -5.114 1.00 87.81 212 ASP A CA 1
ATOM 1666 C C . ASP A 1 212 ? -9.955 10.486 -5.518 1.00 87.81 212 ASP A C 1
ATOM 1668 O O . ASP A 1 212 ? -9.316 9.555 -6.026 1.00 87.81 212 ASP A O 1
ATOM 1672 N N . TRP A 1 213 ? -9.381 11.674 -5.308 1.00 89.81 213 TRP A N 1
ATOM 1673 C CA . TRP A 1 213 ? -7.967 11.921 -5.571 1.00 89.81 213 TRP A CA 1
ATOM 1674 C C . TRP A 1 213 ? -7.063 11.115 -4.632 1.00 89.81 213 TRP A C 1
ATOM 1676 O O . TRP A 1 213 ? -6.097 10.496 -5.096 1.00 89.81 213 TRP A O 1
ATOM 1686 N N . LEU A 1 214 ? -7.363 11.100 -3.329 1.00 90.94 214 LEU A N 1
ATOM 1687 C CA . LEU A 1 214 ? -6.598 10.359 -2.324 1.00 90.94 214 LEU A CA 1
ATOM 1688 C C . LEU A 1 214 ? -6.655 8.855 -2.593 1.00 90.94 214 LEU A C 1
ATOM 1690 O O . LEU A 1 214 ? -5.612 8.200 -2.552 1.00 90.94 214 LEU A O 1
ATOM 1694 N N . ASP A 1 215 ? -7.817 8.329 -2.964 1.00 90.00 215 ASP A N 1
ATOM 1695 C CA . ASP A 1 215 ? -7.994 6.928 -3.334 1.00 90.00 215 ASP A CA 1
ATOM 1696 C C . ASP A 1 215 ? -7.138 6.562 -4.545 1.00 90.00 215 ASP A C 1
ATOM 1698 O O . ASP A 1 215 ? -6.308 5.647 -4.475 1.00 90.00 215 ASP A O 1
ATOM 1702 N N . ARG A 1 216 ? -7.226 7.335 -5.637 1.00 90.75 216 ARG A N 1
ATOM 1703 C CA . ARG A 1 216 ? -6.359 7.133 -6.813 1.00 90.75 216 ARG A CA 1
ATOM 1704 C C . ARG A 1 216 ? -4.879 7.221 -6.451 1.00 90.75 216 ARG A C 1
ATOM 1706 O O . ARG A 1 216 ? -4.065 6.441 -6.958 1.00 90.75 216 ARG A O 1
ATOM 1713 N N . PHE A 1 217 ? -4.508 8.160 -5.583 1.00 92.44 217 PHE A N 1
ATOM 1714 C CA . PHE A 1 217 ? -3.132 8.346 -5.143 1.00 92.44 217 PHE A CA 1
ATOM 1715 C C . PHE A 1 217 ? -2.619 7.139 -4.348 1.00 92.44 217 PHE A C 1
ATOM 1717 O O . PHE A 1 217 ? -1.544 6.609 -4.657 1.00 92.44 217 PHE A O 1
ATOM 1724 N N . TYR A 1 218 ? -3.368 6.684 -3.343 1.00 92.19 218 TYR A N 1
ATOM 1725 C CA . TYR A 1 218 ? -2.957 5.586 -2.473 1.00 92.19 218 TYR A CA 1
ATOM 1726 C C . TYR A 1 218 ? -3.013 4.234 -3.185 1.00 92.19 218 TYR A C 1
ATOM 1728 O O . TYR A 1 218 ? -2.072 3.453 -3.022 1.00 92.19 218 TYR A O 1
ATOM 1736 N N . VAL A 1 219 ? -4.001 3.987 -4.053 1.00 88.75 219 VAL A N 1
ATOM 1737 C CA . VAL A 1 219 ? -4.053 2.786 -4.907 1.00 88.75 219 VAL A CA 1
ATOM 1738 C C . VAL A 1 219 ? -2.865 2.752 -5.871 1.00 88.75 219 VAL A C 1
ATOM 1740 O O . VAL A 1 219 ? -2.151 1.747 -5.949 1.00 88.75 219 VAL A O 1
ATOM 1743 N N . SER A 1 220 ? -2.571 3.865 -6.552 1.00 90.12 220 SER A N 1
ATOM 1744 C CA . SER A 1 220 ? -1.405 3.966 -7.439 1.00 90.12 220 SER A CA 1
ATOM 1745 C C . SER A 1 220 ? -0.102 3.706 -6.672 1.00 90.12 220 SER A C 1
ATOM 1747 O O . SER A 1 220 ? 0.715 2.880 -7.094 1.00 90.12 220 SER A O 1
ATOM 1749 N N . ARG A 1 221 ? 0.074 4.318 -5.493 1.00 92.50 221 ARG A N 1
ATOM 1750 C CA . ARG A 1 221 ? 1.253 4.109 -4.637 1.00 92.50 221 ARG A CA 1
ATOM 1751 C C . ARG A 1 221 ? 1.373 2.666 -4.147 1.00 92.50 221 ARG A C 1
ATOM 1753 O O . ARG A 1 221 ? 2.477 2.119 -4.181 1.00 92.50 221 ARG A O 1
ATOM 1760 N N . LEU A 1 222 ? 0.275 2.056 -3.700 1.00 91.12 222 LEU A N 1
ATOM 1761 C CA . LEU A 1 222 ? 0.247 0.658 -3.272 1.00 91.12 222 LEU A CA 1
ATOM 1762 C C . LEU A 1 222 ? 0.669 -0.256 -4.425 1.00 91.12 222 LEU A C 1
ATOM 1764 O O . LEU A 1 222 ? 1.546 -1.093 -4.237 1.00 91.12 222 LEU A O 1
ATOM 1768 N N . SER A 1 223 ? 0.145 -0.022 -5.633 1.00 90.75 223 SER A N 1
ATOM 1769 C CA . SER A 1 223 ? 0.490 -0.805 -6.825 1.00 90.75 223 SER A CA 1
ATOM 1770 C C . SER A 1 223 ? 1.984 -0.735 -7.174 1.00 90.75 223 SER A C 1
ATOM 1772 O O . SER A 1 223 ? 2.595 -1.751 -7.501 1.00 90.75 223 SER A O 1
ATOM 1774 N N . MET A 1 224 ? 2.609 0.445 -7.064 1.00 92.25 224 MET A N 1
ATOM 1775 C CA . MET A 1 224 ? 4.044 0.603 -7.317 1.00 92.25 224 MET A CA 1
ATOM 1776 C C . MET A 1 224 ? 4.877 -0.085 -6.236 1.00 92.25 224 MET A C 1
ATOM 1778 O O . MET A 1 224 ? 5.827 -0.796 -6.557 1.00 92.25 224 MET A O 1
ATOM 1782 N N . ARG A 1 225 ? 4.513 0.076 -4.955 1.00 93.00 225 ARG A N 1
ATOM 1783 C CA . ARG A 1 225 ? 5.203 -0.604 -3.844 1.00 93.00 225 ARG A CA 1
ATOM 1784 C C . ARG A 1 225 ? 5.098 -2.120 -3.953 1.00 93.00 225 ARG A C 1
ATOM 1786 O O . ARG A 1 225 ? 6.080 -2.801 -3.680 1.00 93.00 225 ARG A O 1
ATOM 1793 N N . PHE A 1 226 ? 3.947 -2.620 -4.385 1.00 92.88 226 PHE A N 1
ATOM 1794 C CA . PHE A 1 226 ? 3.709 -4.035 -4.624 1.00 92.88 226 PHE A CA 1
ATOM 1795 C C . PHE A 1 226 ? 4.617 -4.584 -5.725 1.00 92.88 226 PHE A C 1
ATOM 1797 O O . PHE A 1 226 ? 5.337 -5.549 -5.495 1.00 92.88 226 PHE A O 1
ATOM 1804 N N . LEU A 1 227 ? 4.666 -3.921 -6.884 1.00 91.81 227 LEU A N 1
ATOM 1805 C CA . LEU A 1 227 ? 5.531 -4.324 -7.995 1.00 91.81 227 LEU A CA 1
ATOM 1806 C C . LEU A 1 227 ? 7.026 -4.246 -7.648 1.00 91.81 227 LEU A C 1
ATOM 1808 O O . LEU A 1 227 ? 7.779 -5.156 -7.991 1.00 91.81 227 LEU A O 1
ATOM 1812 N N . ILE A 1 228 ? 7.455 -3.197 -6.932 1.00 93.81 228 ILE A N 1
ATOM 1813 C CA . ILE A 1 228 ? 8.829 -3.094 -6.411 1.00 93.81 228 ILE A CA 1
ATOM 1814 C C . ILE A 1 228 ? 9.114 -4.256 -5.456 1.00 93.81 228 ILE A C 1
ATOM 1816 O O . ILE A 1 228 ? 10.141 -4.917 -5.587 1.00 93.81 228 ILE A O 1
ATOM 1820 N N . GLY A 1 229 ? 8.212 -4.506 -4.502 1.00 93.06 229 GLY A N 1
ATOM 1821 C CA . GLY A 1 229 ? 8.340 -5.582 -3.523 1.00 93.06 229 GLY A CA 1
ATOM 1822 C C . GLY A 1 229 ? 8.457 -6.948 -4.189 1.00 93.06 229 GLY A C 1
ATOM 1823 O O . GLY A 1 229 ? 9.374 -7.697 -3.861 1.00 93.06 229 GLY A O 1
ATOM 1824 N N . GLN A 1 230 ? 7.604 -7.226 -5.179 1.00 91.75 230 GLN A N 1
ATOM 1825 C CA . GLN A 1 230 ? 7.659 -8.467 -5.942 1.00 91.75 230 GLN A CA 1
ATOM 1826 C C . GLN A 1 230 ? 8.996 -8.628 -6.656 1.00 91.75 230 GLN A C 1
ATOM 1828 O O . GLN A 1 230 ? 9.645 -9.652 -6.476 1.00 91.75 230 GLN A O 1
ATOM 1833 N N . HIS A 1 231 ? 9.426 -7.629 -7.437 1.00 91.31 231 HIS A N 1
ATOM 1834 C CA . HIS A 1 231 ? 10.677 -7.717 -8.198 1.00 91.31 231 HIS A CA 1
ATOM 1835 C C . HIS A 1 231 ? 11.886 -7.914 -7.291 1.00 91.31 231 HIS A C 1
ATOM 1837 O O . HIS A 1 231 ? 12.756 -8.728 -7.583 1.00 91.31 231 HIS A O 1
ATOM 1843 N N . MET A 1 232 ? 11.925 -7.211 -6.158 1.00 91.38 232 MET A N 1
ATOM 1844 C CA . MET A 1 232 ? 12.984 -7.385 -5.169 1.00 91.38 232 MET A CA 1
ATOM 1845 C C . MET A 1 232 ? 12.985 -8.790 -4.561 1.00 91.38 232 MET A C 1
ATOM 1847 O O . MET A 1 232 ? 14.056 -9.363 -4.390 1.00 91.38 232 MET A O 1
ATOM 1851 N N . ALA A 1 233 ? 11.811 -9.340 -4.243 1.00 91.62 233 ALA A N 1
ATOM 1852 C CA . ALA A 1 233 ? 11.700 -10.661 -3.638 1.00 91.62 233 ALA A CA 1
ATOM 1853 C C . ALA A 1 233 ? 12.095 -11.779 -4.616 1.00 91.62 233 ALA A C 1
ATOM 1855 O O . ALA A 1 233 ? 12.881 -12.644 -4.247 1.00 91.62 233 ALA A O 1
ATOM 1856 N N . ILE A 1 234 ? 11.639 -11.728 -5.874 1.00 88.94 234 ILE A N 1
ATOM 1857 C CA . ILE A 1 234 ? 12.016 -12.728 -6.895 1.00 88.94 234 ILE A CA 1
ATOM 1858 C C . ILE A 1 234 ? 13.468 -12.585 -7.370 1.00 88.94 234 ILE A C 1
ATOM 1860 O O . ILE A 1 234 ? 14.025 -13.525 -7.922 1.00 88.94 234 ILE A O 1
ATOM 1864 N N . SER A 1 235 ? 14.078 -11.411 -7.175 1.00 88.00 235 SER A N 1
ATOM 1865 C CA . SER A 1 235 ? 15.497 -11.174 -7.472 1.00 88.00 235 SER A CA 1
ATOM 1866 C C . SER A 1 235 ? 16.417 -11.489 -6.288 1.00 88.00 235 SER A C 1
ATOM 1868 O O . SER A 1 235 ? 17.624 -11.261 -6.381 1.00 88.00 235 SER A O 1
ATOM 1870 N N . SER A 1 236 ? 15.869 -11.933 -5.154 1.00 87.25 236 SER A N 1
ATOM 1871 C CA . SER A 1 236 ? 16.657 -12.263 -3.969 1.00 87.25 236 SER A CA 1
ATOM 1872 C C . SER A 1 236 ? 17.542 -13.485 -4.238 1.00 87.25 236 SER A C 1
ATOM 1874 O O . SER A 1 236 ? 17.059 -14.463 -4.805 1.00 87.25 236 SER A O 1
ATOM 1876 N N . PRO A 1 237 ? 18.813 -13.480 -3.795 1.00 83.00 237 PRO A N 1
ATOM 1877 C CA . PRO A 1 237 ? 19.660 -14.668 -3.867 1.00 83.00 237 PRO A CA 1
ATOM 1878 C C . PRO A 1 237 ? 19.251 -15.736 -2.841 1.00 83.00 237 PRO A C 1
ATOM 1880 O O . PRO A 1 237 ? 19.651 -16.888 -2.964 1.00 83.00 237 PRO A O 1
ATOM 1883 N N . GLN A 1 238 ? 18.492 -15.352 -1.809 1.00 85.19 238 GLN A N 1
ATOM 1884 C CA . GLN A 1 238 ? 17.989 -16.286 -0.805 1.00 85.19 238 GLN A CA 1
ATOM 1885 C C . GLN A 1 238 ? 16.795 -17.064 -1.359 1.00 85.19 238 GLN A C 1
ATOM 1887 O O . GLN A 1 238 ? 15.941 -16.446 -2.005 1.00 85.19 238 GLN A O 1
ATOM 1892 N N . PRO A 1 239 ? 16.696 -18.377 -1.077 1.00 84.00 239 PRO A N 1
ATOM 1893 C CA . PRO A 1 239 ? 15.549 -19.162 -1.502 1.00 84.00 239 PRO A CA 1
ATOM 1894 C C . PRO A 1 239 ? 14.262 -18.565 -0.912 1.00 84.00 239 PRO A C 1
ATOM 1896 O O . PRO A 1 239 ? 14.263 -18.128 0.247 1.00 84.00 239 PRO A O 1
ATOM 1899 N N . PRO A 1 240 ? 13.165 -18.515 -1.689 1.00 86.69 240 PRO A N 1
ATOM 1900 C CA . PRO A 1 240 ? 11.898 -18.031 -1.170 1.00 86.69 240 PRO A CA 1
ATOM 1901 C C . PRO A 1 240 ? 11.412 -18.951 -0.040 1.00 86.69 240 PRO A C 1
ATOM 1903 O O . PRO A 1 240 ? 11.674 -20.159 -0.069 1.00 86.69 240 PRO A O 1
ATOM 1906 N N . PRO A 1 241 ? 10.682 -18.415 0.953 1.00 89.31 241 PRO A N 1
ATOM 1907 C CA . PRO A 1 241 ? 10.006 -19.253 1.932 1.00 89.31 241 PRO A CA 1
ATOM 1908 C C . PRO A 1 241 ? 9.035 -20.238 1.252 1.00 89.31 241 PRO A C 1
ATOM 1910 O O . PRO A 1 241 ? 8.589 -19.991 0.127 1.00 89.31 241 PRO A O 1
ATOM 1913 N N . PRO A 1 242 ? 8.647 -21.334 1.928 1.00 89.94 242 PRO A N 1
ATOM 1914 C CA . PRO A 1 242 ? 7.688 -22.289 1.379 1.00 89.94 242 PRO A CA 1
ATOM 1915 C C . PRO A 1 242 ? 6.403 -21.605 0.898 1.00 89.94 242 PRO A C 1
ATOM 1917 O O . PRO A 1 242 ? 5.892 -20.698 1.563 1.00 89.94 242 PRO A O 1
ATOM 1920 N N . HIS A 1 243 ? 5.890 -22.042 -0.255 1.00 91.12 243 HIS A N 1
ATOM 1921 C CA . HIS A 1 243 ? 4.669 -21.519 -0.890 1.00 91.12 243 HIS A CA 1
ATOM 1922 C C . HIS A 1 243 ? 4.706 -20.021 -1.240 1.00 91.12 243 HIS A C 1
ATOM 1924 O O . HIS A 1 243 ? 3.655 -19.424 -1.473 1.00 91.12 243 HIS A O 1
ATOM 1930 N N . HIS A 1 244 ? 5.888 -19.391 -1.259 1.00 91.62 244 HIS A N 1
ATOM 1931 C CA . HIS A 1 244 ? 6.017 -17.988 -1.634 1.00 91.62 244 HIS A CA 1
ATOM 1932 C C . HIS A 1 244 ? 6.470 -17.803 -3.079 1.00 91.62 244 HIS A C 1
ATOM 1934 O O . HIS A 1 244 ? 7.492 -18.326 -3.518 1.00 91.62 244 HIS A O 1
ATOM 1940 N N . VAL A 1 245 ? 5.748 -16.928 -3.772 1.00 88.88 245 VAL A N 1
ATOM 1941 C CA . VAL A 1 245 ? 6.098 -16.363 -5.069 1.00 88.88 245 VAL A CA 1
ATOM 1942 C C . VAL A 1 245 ? 6.367 -14.873 -4.881 1.00 88.88 245 VAL A C 1
ATOM 1944 O O . VAL A 1 245 ? 5.467 -14.030 -4.929 1.00 88.88 245 VAL A O 1
ATOM 1947 N N . GLY A 1 246 ? 7.632 -14.537 -4.635 1.00 91.12 246 GLY A N 1
ATOM 1948 C CA . GLY A 1 246 ? 8.032 -13.185 -4.259 1.00 91.12 246 GLY A CA 1
ATOM 1949 C C . GLY A 1 246 ? 7.438 -12.786 -2.905 1.00 91.12 246 GLY A C 1
ATOM 1950 O O . GLY A 1 246 ? 7.791 -13.368 -1.884 1.00 91.12 246 GLY A O 1
ATOM 1951 N N . ILE A 1 247 ? 6.548 -11.788 -2.884 1.00 93.06 247 ILE A N 1
ATOM 1952 C CA . ILE A 1 247 ? 5.856 -11.345 -1.654 1.00 93.06 247 ILE A CA 1
ATOM 1953 C C . ILE A 1 247 ? 4.494 -12.024 -1.440 1.00 93.06 247 ILE A C 1
ATOM 1955 O O . ILE A 1 247 ? 3.837 -11.775 -0.429 1.00 93.06 247 ILE A O 1
ATOM 1959 N N . ILE A 1 248 ? 4.053 -12.839 -2.397 1.00 93.75 248 ILE A N 1
ATOM 1960 C CA . ILE A 1 248 ? 2.762 -13.529 -2.379 1.00 93.75 248 ILE A CA 1
ATOM 1961 C C . ILE A 1 248 ? 2.966 -14.911 -1.771 1.00 93.75 248 ILE A C 1
ATOM 1963 O O . ILE A 1 248 ? 3.853 -15.631 -2.208 1.00 93.75 248 ILE A O 1
ATOM 1967 N N . ASN A 1 249 ? 2.138 -15.289 -0.801 1.00 94.12 249 ASN A N 1
ATOM 1968 C CA . ASN A 1 249 ? 2.065 -16.652 -0.290 1.00 94.12 249 ASN A CA 1
ATOM 1969 C C . ASN A 1 249 ? 0.817 -17.324 -0.869 1.00 94.12 249 ASN A C 1
ATOM 1971 O O . ASN A 1 249 ? -0.302 -16.875 -0.607 1.00 94.12 249 ASN A O 1
ATOM 1975 N N . GLU A 1 250 ? 1.014 -18.387 -1.646 1.00 92.25 250 GLU A N 1
ATOM 1976 C CA . GLU A 1 250 ? -0.042 -19.170 -2.298 1.00 92.25 250 GLU A CA 1
ATOM 1977 C C . GLU A 1 250 ? -0.953 -19.887 -1.288 1.00 92.25 250 GLU A C 1
ATOM 1979 O O . GLU A 1 250 ? -2.097 -20.203 -1.601 1.00 92.25 250 GLU A O 1
ATOM 1984 N N . GLN A 1 251 ? -0.469 -20.103 -0.061 1.00 94.06 251 GLN A N 1
ATOM 1985 C CA . GLN A 1 251 ? -1.172 -20.777 1.029 1.00 94.06 251 GLN A CA 1
ATOM 1986 C C . GLN A 1 251 ? -1.167 -19.922 2.307 1.00 94.06 251 GLN A C 1
ATOM 1988 O O . GLN A 1 251 ? -0.788 -20.388 3.387 1.00 94.06 251 GLN A O 1
ATOM 1993 N N . THR A 1 252 ? -1.574 -18.652 2.194 1.00 95.06 252 THR A N 1
ATOM 1994 C CA . THR A 1 252 ? -1.629 -17.729 3.339 1.00 95.06 252 THR A CA 1
ATOM 1995 C C . THR A 1 252 ? -2.563 -18.270 4.419 1.00 95.06 252 THR A C 1
ATOM 1997 O O . THR A 1 252 ? -3.759 -18.427 4.186 1.00 95.06 252 THR A O 1
ATOM 2000 N N . ASP A 1 253 ? -2.018 -18.515 5.611 1.00 95.06 253 ASP A N 1
ATOM 2001 C CA . ASP A 1 253 ? -2.782 -18.882 6.804 1.00 95.06 253 ASP A CA 1
ATOM 2002 C C . ASP A 1 253 ? -3.392 -17.630 7.443 1.00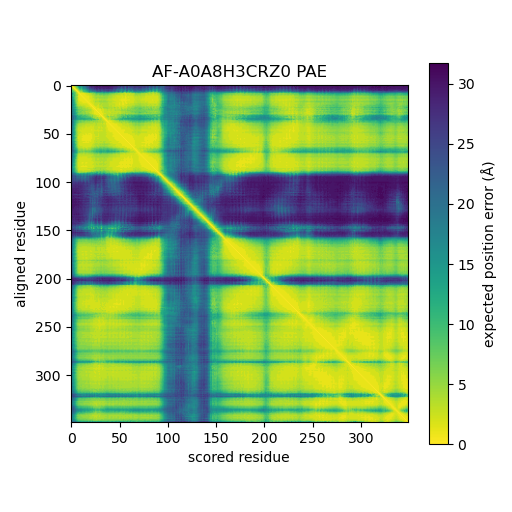 95.06 253 ASP A C 1
ATOM 2004 O O . ASP A 1 253 ? -2.719 -16.879 8.157 1.00 95.06 253 ASP A O 1
ATOM 2008 N N . ILE A 1 254 ? -4.672 -17.385 7.171 1.00 95.62 254 ILE A N 1
ATOM 2009 C CA . ILE A 1 254 ? -5.378 -16.210 7.689 1.00 95.62 254 ILE A CA 1
ATOM 2010 C C . ILE A 1 254 ? -5.430 -16.194 9.221 1.00 95.62 254 ILE A C 1
ATOM 2012 O O . ILE A 1 254 ? -5.269 -15.130 9.821 1.00 95.62 254 ILE A O 1
ATOM 2016 N N . ALA A 1 255 ? -5.585 -17.352 9.869 1.00 96.25 255 ALA A N 1
ATOM 2017 C CA . ALA A 1 255 ? -5.656 -17.426 11.322 1.00 96.25 255 ALA A CA 1
ATOM 2018 C C . ALA A 1 255 ? -4.326 -16.997 11.951 1.00 96.25 255 ALA A C 1
ATOM 2020 O O . ALA A 1 255 ? -4.324 -16.228 12.912 1.00 96.25 255 ALA A O 1
ATOM 2021 N N . SER A 1 256 ? -3.197 -17.449 11.393 1.00 96.19 256 SER A N 1
ATOM 2022 C CA . SER A 1 256 ? -1.868 -17.014 11.840 1.00 96.19 256 SER A CA 1
ATOM 2023 C C . SER A 1 256 ? -1.672 -15.511 11.642 1.00 96.19 256 SER A C 1
ATOM 2025 O O . SER A 1 256 ? -1.261 -14.814 12.567 1.00 96.19 256 SER A O 1
ATOM 2027 N N . VAL A 1 257 ? -2.018 -14.991 10.461 1.00 97.25 257 VAL A N 1
ATOM 2028 C CA . VAL A 1 257 ? -1.832 -13.569 10.134 1.00 97.25 257 VAL A CA 1
ATOM 2029 C C . VAL A 1 257 ? -2.651 -12.659 11.053 1.00 97.25 257 VAL A C 1
ATOM 2031 O O . VAL A 1 257 ? -2.159 -11.607 11.475 1.00 97.25 257 VAL A O 1
ATOM 2034 N N . LEU A 1 258 ? -3.887 -13.054 11.373 1.00 98.00 258 LEU A N 1
ATOM 2035 C CA . LEU A 1 258 ? -4.756 -12.319 12.288 1.00 98.00 258 LEU A CA 1
ATOM 2036 C C . LEU A 1 258 ? -4.262 -12.409 13.733 1.00 98.00 258 LEU A C 1
ATOM 2038 O O . LEU A 1 258 ? -4.233 -11.386 14.407 1.00 98.00 258 LEU A O 1
ATOM 2042 N N . LYS A 1 259 ? -3.804 -13.579 14.199 1.00 97.94 259 LYS A N 1
ATOM 2043 C CA . LYS A 1 259 ? -3.189 -13.721 15.534 1.00 97.94 259 LYS A CA 1
ATOM 2044 C C . LYS A 1 259 ? -1.984 -12.801 15.705 1.00 97.94 259 LYS A C 1
ATOM 2046 O O . LYS A 1 259 ? -1.878 -12.117 16.719 1.00 97.94 259 LYS A O 1
ATOM 2051 N N . ASP A 1 260 ? -1.126 -12.715 14.693 1.00 98.19 260 ASP A N 1
ATOM 2052 C CA . ASP A 1 260 ? 0.018 -11.805 14.718 1.00 98.19 260 ASP A CA 1
ATOM 2053 C C . ASP A 1 260 ? -0.418 -10.334 14.779 1.00 98.19 260 ASP A C 1
ATOM 2055 O O . ASP A 1 260 ? 0.213 -9.529 15.463 1.00 98.19 260 ASP A O 1
ATOM 2059 N N . ALA A 1 261 ? -1.486 -9.960 14.066 1.00 98.50 261 ALA A N 1
ATOM 2060 C CA . ALA A 1 261 ? -2.037 -8.604 14.112 1.00 98.50 261 ALA A CA 1
ATOM 2061 C C . ALA A 1 261 ? -2.654 -8.279 15.482 1.00 98.50 261 ALA A C 1
ATOM 2063 O O . ALA A 1 261 ? -2.410 -7.193 16.003 1.00 98.50 261 ALA A O 1
ATOM 2064 N N . ILE A 1 262 ? -3.390 -9.228 16.072 1.00 98.56 262 ILE A N 1
ATOM 2065 C CA . ILE A 1 262 ? -3.966 -9.135 17.422 1.00 98.56 262 ILE A CA 1
ATOM 2066 C C . ILE A 1 262 ? -2.862 -8.882 18.440 1.00 98.56 262 ILE A C 1
ATOM 2068 O O . ILE A 1 262 ? -2.913 -7.876 19.136 1.00 98.56 262 ILE A O 1
ATOM 2072 N N . ASN A 1 263 ? -1.833 -9.734 18.473 1.00 98.38 263 ASN A N 1
ATOM 2073 C CA . ASN A 1 263 ? -0.739 -9.612 19.435 1.00 98.38 263 ASN A CA 1
ATOM 2074 C C . ASN A 1 263 ? -0.059 -8.239 19.337 1.00 98.38 263 ASN A C 1
ATOM 2076 O O . ASN A 1 263 ? 0.115 -7.563 20.345 1.00 98.38 263 ASN A O 1
ATOM 2080 N N . LYS A 1 264 ? 0.255 -7.785 18.114 1.00 98.25 264 LYS A N 1
ATOM 2081 C CA . LYS A 1 264 ? 0.859 -6.462 17.890 1.00 98.25 264 LYS A CA 1
ATOM 2082 C C . LYS A 1 264 ? -0.053 -5.321 18.345 1.00 98.25 264 LYS A C 1
ATOM 2084 O O . LYS A 1 264 ? 0.425 -4.385 18.976 1.00 98.25 264 LYS A O 1
ATOM 2089 N N . ALA A 1 265 ? -1.340 -5.369 18.001 1.00 98.50 265 ALA A N 1
ATOM 2090 C CA . ALA A 1 265 ? -2.291 -4.317 18.353 1.00 98.50 265 ALA A CA 1
ATOM 2091 C C . ALA A 1 265 ? -2.538 -4.260 19.869 1.00 98.50 265 ALA A C 1
ATOM 2093 O O . ALA A 1 265 ? -2.559 -3.170 20.436 1.00 98.50 265 ALA A O 1
ATOM 2094 N N . SER A 1 266 ? -2.651 -5.417 20.529 1.00 98.25 266 SER A N 1
ATOM 2095 C CA . SER A 1 266 ? -2.776 -5.523 21.985 1.00 98.25 266 SER A CA 1
ATOM 2096 C C . SER A 1 266 ? -1.561 -4.945 22.703 1.00 98.25 266 SER A C 1
ATOM 2098 O O . SER A 1 266 ? -1.750 -4.110 23.580 1.00 98.25 266 SER A O 1
ATOM 2100 N N . SER A 1 267 ? -0.335 -5.285 22.286 1.00 98.19 267 SER A N 1
ATOM 2101 C CA . SER A 1 267 ? 0.876 -4.719 22.899 1.00 98.19 267 SER A CA 1
ATOM 2102 C C . SER A 1 267 ? 0.951 -3.196 22.753 1.00 98.19 267 SER A C 1
ATOM 2104 O O . SER A 1 267 ? 1.271 -2.504 23.712 1.00 98.19 267 SER A O 1
ATOM 2106 N N . VAL A 1 268 ? 0.599 -2.653 21.580 1.00 98.06 268 VAL A N 1
ATOM 2107 C CA . VAL A 1 268 ? 0.549 -1.193 21.366 1.00 98.06 268 VAL A CA 1
ATOM 2108 C C . VAL A 1 268 ? -0.513 -0.532 22.252 1.00 98.06 268 VAL A C 1
ATOM 2110 O O . VAL A 1 268 ? -0.291 0.559 22.769 1.00 98.06 268 VAL A O 1
ATOM 2113 N N . CYS A 1 269 ? -1.669 -1.175 22.427 1.00 98.06 269 CYS A N 1
ATOM 2114 C CA . CYS A 1 269 ? -2.740 -0.686 23.292 1.00 98.06 269 CYS A CA 1
ATOM 2115 C C . CYS A 1 269 ? -2.321 -0.680 24.771 1.00 98.06 269 CYS A C 1
ATOM 2117 O O . CYS A 1 269 ? -2.508 0.330 25.448 1.00 98.06 269 CYS A O 1
ATOM 2119 N N . GLU A 1 270 ? -1.716 -1.770 25.247 1.00 97.62 270 GLU A N 1
ATOM 2120 C CA . GLU A 1 270 ? -1.194 -1.907 26.613 1.00 97.62 270 GLU A CA 1
ATOM 2121 C C . GLU A 1 270 ? -0.159 -0.830 26.929 1.00 97.62 270 GLU A C 1
ATOM 2123 O O . GLU A 1 270 ? -0.268 -0.160 27.953 1.00 97.62 270 GLU A O 1
ATOM 2128 N N . GLU A 1 271 ? 0.793 -0.611 26.022 1.00 97.69 271 GLU A N 1
ATOM 2129 C CA . GLU A 1 271 ? 1.824 0.413 26.179 1.00 97.69 271 GLU A CA 1
ATOM 2130 C C . GLU A 1 271 ? 1.233 1.830 26.188 1.00 97.69 271 GLU A C 1
ATOM 2132 O O . GLU A 1 271 ? 1.559 2.631 27.063 1.00 97.69 271 GLU A O 1
ATOM 2137 N N . TYR A 1 272 ? 0.341 2.147 25.243 1.00 97.31 272 TYR A N 1
ATOM 2138 C CA . TYR A 1 272 ? -0.197 3.501 25.086 1.00 97.31 272 TYR A CA 1
ATOM 2139 C C . TYR A 1 272 ? -1.113 3.926 26.241 1.00 97.31 272 TYR A C 1
ATOM 2141 O O . TYR A 1 272 ? -1.029 5.062 26.705 1.00 97.31 272 TYR A O 1
ATOM 2149 N N . TYR A 1 273 ? -1.982 3.025 26.705 1.00 95.81 273 TYR A N 1
ATOM 2150 C CA . TYR A 1 273 ? -2.925 3.297 27.794 1.00 95.81 273 TYR A CA 1
ATOM 2151 C C . TYR A 1 273 ? -2.396 2.872 29.172 1.00 95.81 273 TYR A C 1
ATOM 2153 O O . TYR A 1 273 ? -3.127 2.970 30.154 1.00 95.81 273 TYR A O 1
ATOM 2161 N N . ALA A 1 274 ? -1.147 2.397 29.255 1.00 95.75 274 ALA A N 1
ATOM 2162 C CA . ALA A 1 274 ? -0.534 1.865 30.473 1.00 95.75 274 ALA A CA 1
ATOM 2163 C C . ALA A 1 274 ? -1.392 0.782 31.166 1.00 95.75 274 ALA A C 1
ATOM 2165 O O . ALA A 1 274 ? -1.512 0.741 32.392 1.00 95.75 274 ALA A O 1
ATOM 2166 N N . LEU A 1 275 ? -2.005 -0.101 30.373 1.00 92.69 275 LEU A N 1
ATOM 2167 C CA . LEU A 1 275 ? -2.853 -1.182 30.872 1.00 92.69 275 LEU A CA 1
ATOM 2168 C C . LEU A 1 275 ? -2.014 -2.422 31.171 1.00 92.69 275 LEU A C 1
ATOM 2170 O O . LEU A 1 275 ? -1.143 -2.796 30.391 1.00 92.69 275 LEU A O 1
ATOM 2174 N N . HIS A 1 276 ? -2.351 -3.141 32.245 1.00 91.69 276 HIS A N 1
ATOM 2175 C CA . HIS A 1 276 ? -1.780 -4.472 32.479 1.00 91.69 276 HIS A CA 1
ATOM 2176 C C . HIS A 1 276 ? -2.181 -5.459 31.367 1.00 91.69 276 HIS A C 1
ATOM 2178 O O . HIS A 1 276 ? -1.437 -6.387 31.053 1.00 91.69 276 HIS A O 1
ATOM 2184 N N . ARG A 1 277 ? -3.392 -5.320 30.812 1.00 93.69 277 ARG A N 1
ATOM 2185 C CA . ARG A 1 277 ? -3.888 -6.180 29.734 1.00 93.69 277 ARG A CA 1
ATOM 2186 C C . ARG A 1 277 ? -4.874 -5.431 28.844 1.00 93.69 277 ARG A C 1
ATOM 2188 O O . ARG A 1 277 ? -5.798 -4.802 29.357 1.00 93.69 277 ARG A O 1
ATOM 2195 N N . ALA A 1 278 ? -4.711 -5.554 27.530 1.00 96.19 278 ALA A N 1
ATOM 2196 C CA . ALA A 1 278 ? -5.664 -5.035 26.552 1.00 96.19 278 ALA A CA 1
ATOM 2197 C C . ALA A 1 278 ? -7.038 -5.740 26.644 1.00 96.19 278 ALA A C 1
ATOM 2199 O O . ALA A 1 278 ? -7.119 -6.881 27.126 1.00 96.19 278 ALA A O 1
ATOM 2200 N N . PRO A 1 279 ? -8.117 -5.117 26.119 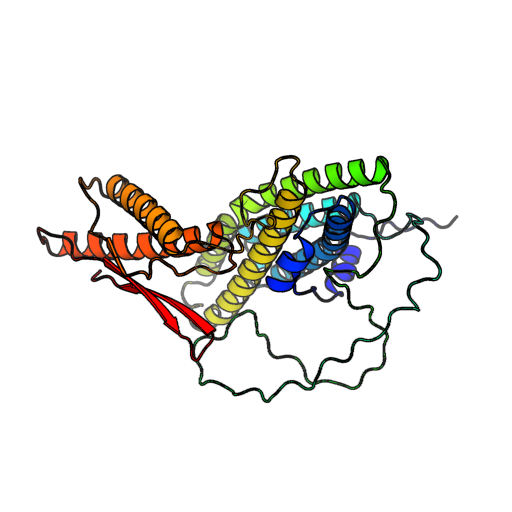1.00 96.81 279 PRO A N 1
ATOM 2201 C CA . PRO A 1 279 ? -9.392 -5.791 25.891 1.00 96.81 279 PRO A CA 1
ATOM 2202 C C . PRO A 1 279 ? -9.214 -7.152 25.211 1.00 96.81 279 PRO A C 1
ATOM 2204 O O . PRO A 1 279 ? -8.423 -7.311 24.276 1.00 96.81 279 PRO A O 1
ATOM 2207 N N . ARG A 1 280 ? -9.957 -8.159 25.683 1.00 96.94 280 ARG A N 1
ATOM 2208 C CA . ARG A 1 280 ? -9.861 -9.515 25.137 1.00 96.94 280 ARG A CA 1
ATOM 2209 C C . ARG A 1 280 ? -10.389 -9.529 23.704 1.00 96.94 280 ARG A C 1
ATOM 2211 O O . ARG A 1 280 ? -11.543 -9.183 23.465 1.00 96.94 280 ARG A O 1
ATOM 2218 N N . ILE A 1 281 ? -9.563 -10.012 22.777 1.00 98.31 281 ILE A N 1
ATOM 2219 C CA . ILE A 1 281 ? -9.955 -10.243 21.386 1.00 98.31 281 ILE A CA 1
ATOM 2220 C C . ILE A 1 281 ? -10.217 -11.738 21.172 1.00 98.31 281 ILE A C 1
ATOM 2222 O O . ILE A 1 281 ? -9.349 -12.576 21.426 1.00 98.31 281 ILE A O 1
ATOM 2226 N N . VAL A 1 282 ? -11.416 -12.078 20.700 1.00 98.00 282 VAL A N 1
ATOM 2227 C CA . VAL A 1 282 ? -11.838 -13.445 20.374 1.00 98.00 282 VAL A CA 1
ATOM 2228 C C . VAL A 1 282 ? -11.809 -13.630 18.859 1.00 98.00 282 VAL A C 1
ATOM 2230 O O . VAL A 1 282 ? -12.549 -12.965 18.138 1.00 98.00 282 VAL A O 1
ATOM 2233 N N . LEU A 1 283 ? -10.958 -14.540 18.380 1.00 97.75 283 LEU A N 1
ATOM 2234 C CA . LEU A 1 283 ? -10.831 -14.876 16.961 1.00 97.75 283 LEU A CA 1
ATOM 2235 C C . LEU A 1 283 ? -11.610 -16.155 16.630 1.00 97.75 283 LEU A C 1
ATOM 2237 O O . LEU A 1 283 ? -11.194 -17.252 17.002 1.00 97.75 283 LEU A O 1
ATOM 2241 N N . ASN A 1 284 ? -12.681 -16.003 15.858 1.00 96.94 284 ASN A N 1
ATOM 2242 C CA . ASN A 1 284 ? -13.457 -17.083 15.266 1.00 96.94 284 ASN A CA 1
ATOM 2243 C C . ASN A 1 284 ? -13.034 -17.243 13.802 1.00 96.94 284 ASN A C 1
ATOM 2245 O O . ASN A 1 284 ? -13.506 -16.527 12.919 1.00 96.94 284 ASN A O 1
ATOM 2249 N N . CYS A 1 285 ? -12.108 -18.165 13.547 1.00 94.81 285 CYS A N 1
ATOM 2250 C CA . CYS A 1 285 ? -11.575 -18.414 12.212 1.00 94.81 285 CYS A CA 1
ATOM 2251 C C . CYS A 1 285 ? -11.488 -19.918 11.932 1.00 94.81 285 CYS A C 1
ATOM 2253 O O . CYS A 1 285 ? -10.929 -20.638 12.768 1.00 94.81 285 CYS A O 1
ATOM 2255 N N . PRO A 1 286 ? -11.964 -20.401 10.768 1.00 90.75 286 PRO A N 1
ATOM 2256 C CA . PRO A 1 286 ? -11.714 -21.772 10.335 1.00 90.75 286 PRO A CA 1
ATOM 2257 C C . PRO A 1 286 ? -10.207 -22.059 10.298 1.00 90.75 286 PRO A C 1
ATOM 2259 O O . PRO A 1 286 ? -9.431 -21.284 9.739 1.00 90.75 286 PRO A O 1
ATOM 2262 N N . SER A 1 287 ? -9.777 -23.169 10.900 1.00 83.56 287 SER A N 1
ATOM 2263 C CA . SER A 1 287 ? -8.354 -23.521 11.038 1.00 83.56 287 SER A CA 1
ATOM 2264 C C . SER A 1 287 ? -7.696 -23.978 9.731 1.00 83.56 287 SER A C 1
ATOM 2266 O O . SER A 1 287 ? -6.470 -23.990 9.632 1.00 83.56 287 SER A O 1
ATOM 2268 N N . SER A 1 288 ? -8.492 -24.354 8.729 1.00 88.44 288 SER A N 1
ATOM 2269 C CA . SER A 1 288 ? -8.033 -24.842 7.425 1.00 88.44 288 SER A CA 1
ATOM 2270 C C . SER A 1 288 ? -8.065 -23.790 6.314 1.00 88.44 288 SER A C 1
ATOM 2272 O O . SER A 1 288 ? -7.649 -24.099 5.199 1.00 88.44 288 SER A O 1
ATOM 2274 N N . LEU A 1 289 ? -8.554 -22.573 6.580 1.00 91.44 289 LEU A N 1
ATOM 2275 C CA . LEU A 1 289 ? -8.738 -21.563 5.539 1.00 91.44 289 LEU A CA 1
ATOM 2276 C C . LEU A 1 289 ? -7.389 -21.016 5.060 1.00 91.44 289 LEU A C 1
ATOM 2278 O O . LEU A 1 289 ? -6.659 -20.358 5.803 1.00 91.44 289 LEU A O 1
ATOM 2282 N N . ARG A 1 290 ? -7.060 -21.302 3.798 1.00 92.69 290 ARG A N 1
ATOM 2283 C CA . ARG A 1 290 ? -5.823 -20.882 3.132 1.00 92.69 290 ARG A CA 1
ATOM 2284 C C . ARG A 1 290 ? -6.133 -20.384 1.730 1.00 92.69 290 ARG A C 1
ATOM 2286 O O . ARG A 1 290 ? -6.905 -21.012 1.015 1.00 92.69 290 ARG A O 1
ATOM 2293 N N . PHE A 1 291 ? -5.508 -19.282 1.332 1.00 91.44 291 PHE A N 1
ATOM 2294 C CA . PHE A 1 291 ? -5.655 -18.724 -0.013 1.00 91.44 291 PHE A CA 1
ATOM 2295 C C . PHE A 1 291 ? -4.418 -17.925 -0.429 1.00 91.44 291 PHE A C 1
ATOM 2297 O O . PHE A 1 291 ? -3.593 -17.537 0.403 1.00 91.44 291 PHE A O 1
ATOM 2304 N N . ALA A 1 292 ? -4.290 -17.669 -1.730 1.00 91.12 292 ALA A N 1
ATOM 2305 C CA . ALA A 1 292 ? -3.190 -16.882 -2.261 1.00 91.12 292 ALA A CA 1
ATOM 2306 C C . ALA A 1 292 ? -3.378 -15.394 -1.933 1.00 91.12 292 ALA A C 1
ATOM 2308 O O . ALA A 1 292 ? -4.331 -14.761 -2.389 1.00 91.12 292 ALA A O 1
ATOM 2309 N N . TYR A 1 293 ? -2.465 -14.815 -1.154 1.00 93.62 293 TYR A N 1
ATOM 2310 C CA . TYR A 1 293 ? -2.498 -13.394 -0.803 1.00 93.62 293 TYR A CA 1
ATOM 2311 C C . TYR A 1 293 ? -1.115 -12.883 -0.394 1.00 93.62 293 TYR A C 1
ATOM 2313 O O . TYR A 1 293 ? -0.141 -13.629 -0.390 1.00 93.62 293 TYR A O 1
ATOM 2321 N N . VAL A 1 294 ? -1.010 -11.597 -0.049 1.00 94.56 294 VAL A N 1
ATOM 2322 C CA . VAL A 1 294 ? 0.196 -11.040 0.583 1.00 94.56 294 VAL A CA 1
ATOM 2323 C C . VAL A 1 294 ? -0.023 -10.948 2.093 1.00 94.56 294 VAL A C 1
ATOM 2325 O O . VAL A 1 294 ? -0.733 -10.038 2.539 1.00 94.56 294 VAL A O 1
ATOM 2328 N N . PRO A 1 295 ? 0.599 -11.832 2.901 1.00 95.69 295 PRO A N 1
ATOM 2329 C CA . PRO A 1 295 ? 0.388 -11.873 4.349 1.00 95.69 295 PRO A CA 1
ATOM 2330 C C . PRO A 1 295 ? 0.653 -10.527 5.027 1.00 95.69 295 PRO A C 1
ATOM 2332 O O . PRO A 1 295 ? -0.113 -10.099 5.885 1.00 95.69 295 PRO A O 1
ATOM 2335 N N . GLY A 1 296 ? 1.697 -9.811 4.592 1.00 95.12 296 GLY A N 1
ATOM 2336 C CA . GLY A 1 296 ? 2.042 -8.494 5.134 1.00 95.12 296 GLY A CA 1
ATOM 2337 C C . GLY A 1 296 ? 0.969 -7.425 4.899 1.00 95.12 296 GLY A C 1
ATOM 2338 O O . GLY A 1 296 ? 0.752 -6.584 5.767 1.00 95.12 296 GLY A O 1
ATOM 2339 N N . HIS A 1 297 ? 0.261 -7.466 3.763 1.00 95.19 297 HIS A N 1
ATOM 2340 C CA . HIS A 1 297 ? -0.850 -6.546 3.495 1.00 95.19 297 HIS A CA 1
ATOM 2341 C C . HIS A 1 297 ? -2.039 -6.852 4.403 1.00 95.19 297 HIS A C 1
ATOM 2343 O O . HIS A 1 297 ? -2.593 -5.943 5.015 1.00 95.19 297 HIS A O 1
ATOM 2349 N N . LEU A 1 298 ? -2.398 -8.133 4.520 1.00 96.44 298 LEU A N 1
ATOM 2350 C CA . LEU A 1 298 ? -3.494 -8.571 5.379 1.00 96.44 298 LEU A CA 1
ATOM 2351 C C . LEU A 1 298 ? -3.218 -8.249 6.854 1.00 96.44 298 LEU A C 1
ATOM 2353 O O . LEU A 1 298 ? -4.086 -7.702 7.529 1.00 96.44 298 LEU A O 1
ATOM 2357 N N . ASN A 1 299 ? -1.994 -8.510 7.327 1.00 97.88 299 ASN A N 1
ATOM 2358 C CA . ASN A 1 299 ? -1.568 -8.171 8.684 1.00 97.88 299 ASN A CA 1
ATOM 2359 C C . ASN A 1 299 ? -1.704 -6.669 8.954 1.00 97.88 299 ASN A C 1
ATOM 2361 O O . ASN A 1 299 ? -2.212 -6.293 10.002 1.00 97.88 299 ASN A O 1
ATOM 2365 N N . HIS A 1 300 ? -1.282 -5.819 8.011 1.00 96.50 300 HIS A N 1
ATOM 2366 C CA . HIS A 1 300 ? -1.368 -4.368 8.165 1.00 96.50 300 HIS A CA 1
ATOM 2367 C C . HIS A 1 300 ? -2.819 -3.876 8.239 1.00 96.50 300 HIS A C 1
ATOM 2369 O O . HIS A 1 300 ? -3.142 -3.105 9.136 1.00 96.50 300 HIS A O 1
ATOM 2375 N N . ILE A 1 301 ? -3.697 -4.358 7.351 1.00 97.50 301 ILE A N 1
ATOM 2376 C CA . ILE A 1 301 ? -5.125 -4.003 7.364 1.00 97.50 301 ILE A CA 1
ATOM 2377 C C . ILE A 1 301 ? -5.759 -4.405 8.700 1.00 97.50 301 ILE A C 1
ATOM 2379 O O . ILE A 1 301 ? -6.386 -3.579 9.359 1.00 97.50 301 ILE A O 1
ATOM 2383 N N . ALA A 1 302 ? -5.551 -5.655 9.128 1.00 98.19 302 ALA A N 1
ATOM 2384 C CA . ALA A 1 302 ? -6.091 -6.153 10.389 1.00 98.19 302 ALA A CA 1
ATOM 2385 C C . ALA A 1 302 ? -5.544 -5.374 11.594 1.00 98.19 302 ALA A C 1
ATOM 2387 O O . ALA A 1 302 ? -6.309 -4.987 12.470 1.00 98.19 302 ALA A O 1
ATOM 2388 N N . PHE A 1 303 ? -4.239 -5.096 11.622 1.00 98.50 303 PHE A N 1
ATOM 2389 C CA . PHE A 1 303 ? -3.596 -4.327 12.686 1.00 98.50 303 PHE A CA 1
ATOM 2390 C C . PHE A 1 303 ? -4.181 -2.914 12.824 1.00 98.50 303 PHE A C 1
ATOM 2392 O O . PHE A 1 303 ? -4.484 -2.490 13.936 1.00 98.50 303 PHE A O 1
ATOM 2399 N N . GLU A 1 304 ? -4.372 -2.190 11.717 1.00 98.06 304 GLU A N 1
ATOM 2400 C CA . GLU A 1 304 ? -4.932 -0.833 11.755 1.00 98.06 304 GLU A CA 1
ATOM 2401 C C . GLU A 1 304 ? -6.399 -0.821 12.216 1.00 98.06 304 GLU A C 1
ATOM 2403 O O . GLU A 1 304 ? -6.765 0.013 13.043 1.00 98.06 304 GLU A O 1
ATOM 2408 N N . ILE A 1 305 ? -7.221 -1.776 11.761 1.00 98.44 305 ILE A N 1
ATOM 2409 C CA . ILE A 1 305 ? -8.613 -1.912 12.226 1.00 98.44 305 ILE A CA 1
ATOM 2410 C C . ILE A 1 305 ? -8.645 -2.241 13.725 1.00 98.44 305 ILE A C 1
ATOM 2412 O O . ILE A 1 305 ? -9.372 -1.602 14.481 1.00 98.44 305 ILE A O 1
ATOM 2416 N N . LEU A 1 306 ? -7.821 -3.191 14.176 1.00 98.62 306 LEU A N 1
ATOM 2417 C CA . LEU A 1 306 ? -7.796 -3.618 15.576 1.00 98.62 306 LEU A CA 1
ATOM 2418 C C . LEU A 1 306 ? -7.325 -2.516 16.520 1.00 98.62 306 LEU A C 1
ATOM 2420 O O . LEU A 1 306 ? -7.883 -2.391 17.606 1.00 98.62 306 LEU A O 1
ATOM 2424 N N . LYS A 1 307 ? -6.358 -1.681 16.118 1.00 98.12 307 LYS A N 1
ATOM 2425 C CA . LYS A 1 307 ? -5.986 -0.492 16.900 1.00 98.12 307 LYS A CA 1
ATOM 2426 C C . LYS A 1 307 ? -7.177 0.439 17.120 1.00 98.12 307 LYS A C 1
ATOM 2428 O O . LYS A 1 307 ? -7.342 0.930 18.231 1.00 98.12 307 LYS A O 1
ATOM 2433 N N . ASN A 1 308 ? -7.992 0.674 16.090 1.00 98.12 308 ASN A N 1
ATOM 2434 C CA . ASN A 1 308 ? -9.169 1.538 16.201 1.00 98.12 308 ASN A CA 1
ATOM 2435 C C . ASN A 1 308 ? -10.222 0.931 17.136 1.00 98.12 308 ASN A C 1
ATOM 2437 O O . ASN A 1 308 ? -10.695 1.624 18.033 1.00 98.12 308 ASN A O 1
ATOM 2441 N N . SER A 1 309 ? -10.526 -0.362 16.985 1.00 98.44 309 SER A N 1
ATOM 2442 C CA . SER A 1 309 ? -11.464 -1.074 17.864 1.00 98.44 309 SER A CA 1
ATOM 2443 C C . SER A 1 309 ? -10.996 -1.107 19.324 1.00 98.44 309 SER A C 1
ATOM 2445 O O . SER A 1 309 ? -11.789 -0.870 20.235 1.00 98.44 309 SER A O 1
ATOM 2447 N N . LEU A 1 310 ? -9.702 -1.360 19.563 1.00 98.31 310 LEU A N 1
ATOM 2448 C CA . LEU A 1 310 ? -9.100 -1.328 20.900 1.00 98.31 310 LEU A CA 1
ATOM 2449 C C . LEU A 1 310 ? -9.180 0.070 21.512 1.00 98.31 310 LEU A C 1
ATOM 2451 O O . LEU A 1 310 ? -9.619 0.207 22.649 1.00 98.31 310 LEU A O 1
ATOM 2455 N N . ARG A 1 311 ? -8.807 1.101 20.746 1.00 97.94 311 ARG A N 1
ATOM 2456 C CA . ARG A 1 311 ? -8.902 2.501 21.164 1.00 97.94 311 ARG A CA 1
ATOM 2457 C C . ARG A 1 311 ? -10.320 2.866 21.597 1.00 97.94 311 ARG A C 1
ATOM 2459 O O . ARG A 1 311 ? -10.490 3.340 22.713 1.00 97.94 311 ARG A O 1
ATOM 2466 N N . ALA A 1 312 ? -11.313 2.632 20.738 1.00 97.75 312 ALA A N 1
ATOM 2467 C CA . ALA A 1 312 ? -12.701 2.988 21.023 1.00 97.75 312 ALA A CA 1
ATOM 2468 C C . ALA A 1 312 ? -13.211 2.260 22.277 1.00 97.75 312 ALA A C 1
ATOM 2470 O O . ALA A 1 312 ? -13.736 2.881 23.198 1.00 97.75 312 ALA A O 1
ATOM 2471 N N . THR A 1 313 ? -12.939 0.953 22.367 1.00 97.19 313 THR A N 1
ATOM 2472 C CA . THR A 1 313 ? -13.313 0.131 23.526 1.00 97.19 313 THR A CA 1
ATOM 2473 C C . THR A 1 313 ? -12.705 0.660 24.825 1.00 97.19 313 THR A C 1
ATOM 2475 O O . THR A 1 313 ? -13.413 0.798 25.823 1.00 97.19 313 THR A O 1
ATOM 2478 N N . VAL A 1 314 ? -11.403 0.965 24.830 1.00 96.06 314 VAL A N 1
ATOM 2479 C CA . VAL A 1 314 ? -10.710 1.459 26.027 1.00 96.06 314 VAL A CA 1
ATOM 2480 C C . VAL A 1 314 ? -11.207 2.848 26.411 1.00 96.06 314 VAL A C 1
ATOM 2482 O O . VAL A 1 314 ? -11.595 3.046 27.559 1.00 96.06 314 VAL A O 1
ATOM 2485 N N . GLU A 1 315 ? -11.245 3.794 25.470 1.00 95.62 315 GLU A N 1
ATOM 2486 C CA . GLU A 1 315 ? -11.646 5.181 25.743 1.00 95.62 315 GLU A CA 1
ATOM 2487 C C . GLU A 1 315 ? -13.074 5.265 26.298 1.00 95.62 315 GLU A C 1
ATOM 2489 O O . GLU A 1 315 ? -13.314 6.005 27.251 1.00 95.62 315 GLU A O 1
ATOM 2494 N N . LYS A 1 316 ? -14.008 4.464 25.770 1.00 95.06 316 LYS A N 1
ATOM 2495 C CA . LYS A 1 316 ? -15.385 4.417 26.270 1.00 95.06 316 LYS A CA 1
ATOM 2496 C C . LYS A 1 316 ? -15.501 3.782 27.652 1.00 95.06 316 LYS A C 1
ATOM 2498 O O . LYS A 1 316 ? -16.169 4.354 28.505 1.00 95.06 316 LYS A O 1
ATOM 2503 N N . THR A 1 317 ? -14.844 2.643 27.878 1.00 93.06 317 THR A N 1
ATOM 2504 C CA . THR A 1 317 ? -14.904 1.925 29.168 1.00 93.06 317 THR A CA 1
ATOM 2505 C C . THR A 1 317 ? -14.300 2.770 30.295 1.00 93.06 317 THR A C 1
ATOM 2507 O O . THR A 1 317 ? -14.850 2.842 31.388 1.00 93.06 317 THR A O 1
ATOM 2510 N N . LEU A 1 318 ? -13.191 3.469 30.019 1.00 89.69 318 LEU A N 1
ATOM 2511 C CA . LEU A 1 318 ? -12.575 4.384 30.984 1.00 89.69 318 LEU A CA 1
ATOM 2512 C C . LEU A 1 318 ? -13.445 5.619 31.264 1.00 89.69 318 LEU A C 1
ATOM 2514 O O . LEU A 1 318 ? -13.361 6.186 32.347 1.00 89.69 318 LEU A O 1
ATOM 2518 N N . ALA A 1 319 ? -14.271 6.050 30.306 1.00 90.31 319 ALA A N 1
ATOM 2519 C CA . ALA A 1 319 ? -15.197 7.164 30.502 1.00 90.31 319 ALA A CA 1
ATOM 2520 C C . ALA A 1 319 ? -16.456 6.773 31.299 1.00 90.31 319 ALA A C 1
ATOM 2522 O O . ALA A 1 319 ? -17.036 7.636 31.957 1.00 90.31 319 ALA A O 1
ATOM 2523 N N . SER A 1 320 ? -16.887 5.507 31.237 1.00 86.56 320 SER A N 1
ATOM 2524 C CA . SER A 1 320 ? -18.018 4.976 32.014 1.00 86.56 320 SER A CA 1
ATOM 2525 C C . SER A 1 320 ? -17.639 4.468 33.410 1.00 86.56 320 SER A C 1
ATOM 2527 O O . SER A 1 320 ? -18.536 4.094 34.160 1.00 86.56 320 SER A O 1
ATOM 2529 N N . ASP A 1 321 ? -16.349 4.500 33.767 1.00 80.31 321 ASP A N 1
ATOM 2530 C CA . ASP A 1 321 ? -15.794 3.974 35.028 1.00 80.31 321 ASP A CA 1
ATOM 2531 C C . ASP A 1 321 ? -16.108 2.475 35.240 1.00 80.31 321 ASP A C 1
ATOM 2533 O O . ASP A 1 321 ? -16.247 1.981 36.359 1.00 80.31 321 ASP A O 1
ATOM 2537 N N . ASP A 1 322 ? -16.239 1.735 34.133 1.00 80.38 322 ASP A N 1
ATOM 2538 C CA . ASP A 1 322 ? -16.492 0.296 34.142 1.00 80.38 322 ASP A CA 1
ATOM 2539 C C . ASP A 1 322 ? -15.206 -0.480 34.477 1.00 80.38 322 ASP A C 1
ATOM 2541 O O . ASP A 1 322 ? -14.149 -0.274 33.879 1.00 80.38 322 ASP A O 1
ATOM 2545 N N . GLU A 1 323 ? -15.294 -1.468 35.373 1.00 79.38 323 GLU A N 1
ATOM 2546 C CA . GLU A 1 323 ? -14.120 -2.245 35.809 1.00 79.38 323 GLU A CA 1
ATOM 2547 C C . GLU A 1 323 ? -13.585 -3.227 34.748 1.00 79.38 323 GLU A C 1
ATOM 2549 O O . GLU A 1 323 ? -12.467 -3.740 34.871 1.00 79.38 323 GLU A O 1
ATOM 2554 N N . LYS A 1 324 ? -14.374 -3.550 33.712 1.00 90.00 324 LYS A N 1
ATOM 2555 C CA . LYS A 1 324 ? -14.043 -4.616 32.756 1.00 90.00 324 LYS A CA 1
ATOM 2556 C C . LYS A 1 324 ? -14.317 -4.223 31.311 1.00 90.00 324 LYS A C 1
ATOM 2558 O O . LYS A 1 324 ? -15.452 -3.967 30.926 1.00 90.00 324 LYS A O 1
ATOM 2563 N N . PHE A 1 325 ? -13.282 -4.338 30.480 1.00 94.69 325 PHE A N 1
ATOM 2564 C CA . PHE A 1 325 ? -13.410 -4.137 29.040 1.00 94.69 325 PHE A CA 1
ATOM 2565 C C . PHE A 1 325 ? -14.323 -5.190 28.386 1.00 94.69 325 PHE A C 1
ATOM 2567 O O . PHE A 1 325 ? -14.137 -6.394 28.629 1.00 94.69 325 PHE A O 1
ATOM 2574 N N . PRO A 1 326 ? -15.259 -4.777 27.511 1.00 95.44 326 PRO A N 1
ATOM 2575 C CA . PRO A 1 326 ? -16.007 -5.707 26.681 1.00 95.44 326 PRO A CA 1
ATOM 2576 C C . PRO A 1 326 ? -15.084 -6.407 25.673 1.00 95.44 326 PRO A C 1
ATOM 2578 O O . PRO A 1 326 ? -14.010 -5.920 25.315 1.00 95.44 326 PRO A O 1
ATOM 2581 N N . GLU A 1 327 ? -15.504 -7.587 25.218 1.00 96.75 327 GLU A N 1
ATOM 2582 C CA . GLU A 1 327 ? -14.733 -8.366 24.249 1.00 96.75 327 GLU A CA 1
ATOM 2583 C C . GLU A 1 327 ? -14.873 -7.798 22.835 1.00 96.75 327 GLU A C 1
ATOM 2585 O O . GLU A 1 327 ? -15.970 -7.442 22.397 1.00 96.75 327 GLU A O 1
ATOM 2590 N N . ILE A 1 328 ? -13.764 -7.807 22.097 1.00 98.44 328 ILE A N 1
ATOM 2591 C CA . ILE A 1 328 ? -13.730 -7.542 20.658 1.00 98.44 328 ILE A CA 1
ATOM 2592 C C . ILE A 1 328 ? -13.777 -8.891 19.937 1.00 98.44 328 ILE A C 1
ATOM 2594 O O . ILE A 1 328 ? -13.030 -9.811 20.273 1.00 98.44 328 ILE A O 1
ATOM 2598 N N . ARG A 1 329 ? -14.638 -9.032 18.930 1.00 98.31 329 ARG A N 1
ATOM 2599 C CA . ARG A 1 329 ? -14.793 -10.272 18.157 1.00 98.31 329 ARG A CA 1
ATOM 2600 C C . ARG A 1 329 ? -14.276 -10.098 16.737 1.00 98.31 329 ARG A C 1
ATOM 2602 O O . ARG A 1 329 ? -14.610 -9.122 16.074 1.00 98.31 329 ARG A O 1
ATOM 2609 N N . ILE A 1 330 ? -13.509 -11.072 16.262 1.00 98.38 330 ILE A N 1
ATOM 2610 C CA . ILE A 1 330 ? -13.130 -11.207 14.857 1.00 98.38 330 ILE A CA 1
ATOM 2611 C C . ILE A 1 330 ? -13.789 -12.469 14.314 1.00 98.38 330 ILE A C 1
ATOM 2613 O O . ILE A 1 330 ? -13.465 -13.564 14.767 1.00 98.38 330 ILE A O 1
ATOM 2617 N N . ASP A 1 331 ? -14.676 -12.323 13.336 1.00 97.56 331 ASP A N 1
ATOM 2618 C CA . ASP A 1 331 ? -15.308 -13.438 12.630 1.00 97.56 331 ASP A CA 1
ATOM 2619 C C . ASP A 1 331 ? -14.768 -13.514 11.198 1.00 97.56 331 ASP A C 1
ATOM 2621 O O . ASP A 1 331 ? -14.860 -12.544 10.441 1.00 97.56 331 ASP A O 1
ATOM 2625 N N . VAL A 1 332 ? -14.212 -14.666 10.821 1.00 96.44 332 VAL A N 1
ATOM 2626 C CA . VAL A 1 332 ? -13.787 -14.962 9.447 1.00 96.44 332 VAL A CA 1
ATOM 2627 C C . VAL A 1 332 ? -14.820 -15.873 8.800 1.00 96.44 332 VAL A C 1
ATOM 2629 O O . VAL A 1 332 ? -15.081 -16.971 9.289 1.00 96.44 332 VAL A O 1
ATOM 2632 N N . ILE A 1 333 ? -15.415 -15.400 7.708 1.00 92.50 333 ILE A N 1
ATOM 2633 C CA . ILE A 1 333 ? -16.543 -16.042 7.037 1.00 92.50 333 ILE A CA 1
ATOM 2634 C C . ILE A 1 333 ? -16.172 -16.263 5.574 1.00 92.50 333 ILE A C 1
ATOM 2636 O O . ILE A 1 333 ? -15.890 -15.313 4.844 1.00 92.50 333 ILE A O 1
ATOM 2640 N N . GLU A 1 334 ? -16.198 -17.518 5.142 1.00 89.94 334 GLU A N 1
ATOM 2641 C CA . GLU A 1 334 ? -16.171 -17.859 3.723 1.00 89.94 334 GLU A CA 1
ATOM 2642 C C . GLU A 1 334 ? -17.573 -17.657 3.148 1.00 89.94 334 GLU A C 1
ATOM 2644 O O . GLU A 1 334 ? -18.566 -18.083 3.742 1.00 89.94 334 GLU A O 1
ATOM 2649 N N . LEU A 1 335 ? -17.660 -16.994 1.998 1.00 87.44 335 LEU A N 1
ATOM 2650 C CA . LEU A 1 335 ? -18.893 -16.759 1.257 1.00 87.44 335 LEU A CA 1
ATOM 2651 C C . LEU A 1 335 ? -18.808 -17.526 -0.073 1.00 87.44 335 LEU A C 1
ATOM 2653 O O . LEU A 1 335 ? -18.441 -16.939 -1.095 1.00 87.44 335 LEU A O 1
ATOM 2657 N N . PRO A 1 336 ? -19.150 -18.835 -0.099 1.00 81.50 336 PRO A N 1
ATOM 2658 C CA . PRO A 1 336 ? -18.961 -19.677 -1.284 1.00 81.50 336 PRO A CA 1
ATOM 2659 C C . PRO A 1 336 ? -19.741 -19.187 -2.506 1.00 81.50 336 PRO A C 1
ATOM 2661 O O . PRO A 1 336 ? -19.302 -19.361 -3.635 1.00 81.50 336 PRO A O 1
ATOM 2664 N N . ALA A 1 337 ? -20.893 -18.548 -2.285 1.00 81.50 337 ALA A N 1
ATOM 2665 C CA . ALA A 1 337 ? -21.737 -18.031 -3.360 1.00 81.50 337 ALA A CA 1
ATOM 2666 C C . ALA A 1 337 ? -21.094 -16.866 -4.131 1.00 81.50 337 ALA A C 1
ATOM 2668 O O . ALA A 1 337 ? -21.454 -16.631 -5.283 1.00 81.50 337 ALA A O 1
ATOM 2669 N N . THR A 1 338 ? -20.173 -16.129 -3.505 1.00 80.00 338 THR A N 1
ATOM 2670 C CA . THR A 1 338 ? -19.526 -14.950 -4.098 1.00 80.00 338 THR A CA 1
ATOM 2671 C C . THR A 1 338 ? -18.018 -15.108 -4.263 1.00 80.00 338 THR A C 1
ATOM 2673 O O . THR A 1 338 ? -17.381 -14.162 -4.721 1.00 80.00 338 THR A O 1
ATOM 2676 N N . ASP A 1 339 ? -17.458 -16.276 -3.924 1.00 82.00 339 ASP A N 1
ATOM 2677 C CA . ASP A 1 339 ? -16.011 -16.542 -3.895 1.00 82.00 339 ASP A CA 1
ATOM 2678 C C . ASP A 1 339 ? -15.243 -15.476 -3.084 1.00 82.00 339 ASP A C 1
ATOM 2680 O O . ASP A 1 339 ? -14.220 -14.929 -3.497 1.00 82.00 339 ASP A O 1
ATOM 2684 N N . GLN A 1 340 ? -15.809 -15.101 -1.932 1.00 85.75 340 GLN A N 1
ATOM 2685 C CA . GLN A 1 340 ? -15.275 -14.054 -1.062 1.00 85.75 340 GLN A CA 1
ATOM 2686 C C . GLN A 1 340 ? -14.938 -14.591 0.321 1.00 85.75 340 GLN A C 1
ATOM 2688 O O . GLN A 1 340 ? -15.582 -15.496 0.847 1.00 85.75 340 GLN A O 1
ATOM 2693 N N . ILE A 1 341 ? -13.959 -13.945 0.946 1.00 91.06 341 ILE A N 1
ATOM 2694 C CA . ILE A 1 341 ? -13.641 -14.120 2.359 1.00 91.06 341 ILE A CA 1
ATOM 2695 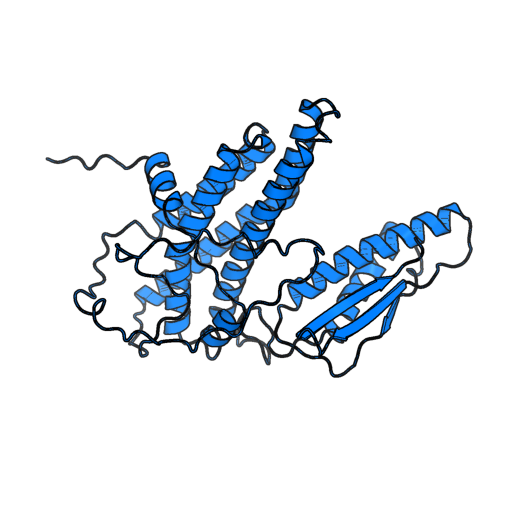C C . ILE A 1 341 ? -13.927 -12.791 3.047 1.00 91.06 341 ILE A C 1
ATOM 2697 O O . ILE A 1 341 ? -13.342 -11.764 2.699 1.00 91.06 341 ILE A O 1
ATOM 2701 N N . ALA A 1 342 ? -14.833 -12.812 4.018 1.00 93.25 342 ALA A N 1
ATOM 2702 C CA . ALA A 1 342 ? -15.164 -11.662 4.841 1.00 93.25 342 ALA A CA 1
ATOM 2703 C C . ALA A 1 342 ? -14.469 -11.777 6.202 1.00 93.25 342 ALA A C 1
ATOM 2705 O O . ALA A 1 342 ? -14.529 -12.813 6.860 1.00 93.25 342 ALA A O 1
ATOM 2706 N N . ILE A 1 343 ? -13.829 -10.690 6.632 1.00 96.25 343 ILE A N 1
ATOM 2707 C CA . ILE A 1 343 ? -13.236 -10.557 7.966 1.00 96.25 343 ILE A CA 1
ATOM 2708 C C . ILE A 1 343 ? -13.993 -9.439 8.668 1.00 96.25 343 ILE A C 1
ATOM 2710 O O . ILE A 1 343 ? -13.877 -8.275 8.285 1.00 96.25 343 ILE A O 1
ATOM 2714 N N . ARG A 1 344 ? -14.788 -9.788 9.678 1.00 97.25 344 ARG A N 1
ATOM 2715 C CA . ARG A 1 344 ? -15.586 -8.831 10.444 1.00 97.25 344 ARG A CA 1
ATOM 2716 C C . ARG A 1 344 ? -14.960 -8.616 11.812 1.00 97.25 344 ARG A C 1
ATOM 2718 O O . ARG A 1 344 ? -14.856 -9.562 12.582 1.00 97.25 344 ARG A O 1
ATOM 2725 N N . VAL A 1 345 ? -14.604 -7.373 12.125 1.00 97.88 345 VAL A N 1
ATOM 2726 C CA . VAL A 1 345 ? -14.198 -6.948 13.472 1.00 97.88 345 VAL A CA 1
ATOM 2727 C C . VAL A 1 345 ? -15.387 -6.245 14.119 1.00 97.88 345 VAL A C 1
ATOM 2729 O O . VAL A 1 345 ? -15.993 -5.377 13.500 1.00 97.88 345 VAL A O 1
ATOM 2732 N N . SER A 1 346 ? -15.781 -6.678 15.314 1.00 98.12 346 SER A N 1
ATOM 2733 C CA . SER A 1 346 ? -16.894 -6.115 16.085 1.00 98.12 346 SER A CA 1
ATOM 2734 C C . SER A 1 346 ? -16.401 -5.723 17.470 1.00 98.12 346 SER A C 1
ATOM 2736 O O . SER A 1 346 ? -15.866 -6.566 18.191 1.00 98.12 346 SER A O 1
ATOM 2738 N N . ASP A 1 347 ? -16.605 -4.468 17.842 1.00 97.38 347 ASP A N 1
ATOM 2739 C CA . ASP A 1 347 ? -16.278 -3.920 19.155 1.00 97.38 347 ASP A CA 1
ATOM 2740 C C . ASP A 1 347 ? -17.502 -3.243 19.791 1.00 97.38 347 ASP A C 1
ATOM 2742 O O . ASP A 1 347 ? -18.575 -3.179 19.189 1.00 97.38 347 ASP A O 1
ATOM 2746 N N . GLN A 1 348 ? -17.361 -2.827 21.051 1.00 94.31 348 GLN A N 1
ATOM 2747 C CA . GLN A 1 348 ? -18.404 -2.134 21.817 1.00 94.31 348 GLN A CA 1
ATOM 2748 C C . GLN A 1 348 ? -17.928 -0.745 22.265 1.00 94.31 348 GLN A C 1
ATOM 2750 O O . GLN A 1 348 ? -18.363 -0.260 23.314 1.00 94.31 348 GLN A O 1
ATOM 2755 N N . GLY A 1 349 ? -17.020 -0.141 21.490 1.00 87.19 349 GLY A N 1
ATOM 2756 C CA . GLY A 1 349 ? -16.430 1.171 21.745 1.00 87.19 349 GLY A CA 1
ATOM 2757 C C . GLY A 1 349 ? -17.343 2.356 21.495 1.00 87.19 349 GLY A C 1
ATOM 2758 O O . GLY A 1 349 ? -18.563 2.166 21.251 1.00 87.19 349 GLY A O 1
#

Nearest PDB structures (foldseek):
  6lin-assembly1_B  TM=8.927E-01  e=1.472E-16  Homo sapiens
  3crl-assembly1_A  TM=8.681E-01  e=1.051E-15  Rattus norvegicus
  1y8n-assembly1_A  TM=8.692E-01  e=2.092E-15  Homo sapiens
  1y8p-assembly1_A-2  TM=8.601E-01  e=2.308E-15  Homo sapiens
  6lio-assembly1_A  TM=8.543E-01  e=2.092E-15  Homo sapiens

Radius of gyration: 24.02 Å; Cα contacts (8 Å, |Δi|>4): 321; chains: 1; bounding box: 54×53×73 Å

Mean predicted aligned error: 11.45 Å

InterPro domains:
  IPR018955 Branched-chain alpha-ketoacid dehydrogenase kinase/Pyruvate dehydrogenase kinase, N-terminal [PF10436] (23-249)
  IPR036784 Alpha-ketoacid/pyruvate dehydrogenase kinase, N-terminal domain superfamily [G3DSA:1.20.140.20] (2-244)
  IPR036784 Alpha-ketoacid/pyruvate dehydrogenase kinase, N-terminal domain superfamily [SSF69012] (11-237)
  IPR036890 Histidine kinase/HSP90-like ATPase superfamily [G3DSA:3.30.565.10] (252-349)
  IPR036890 Histidine kinase/HSP90-like ATPase superfamily [SSF55874] (208-349)
  IPR039028 PDK/BCKDK protein kinase [PTHR11947] (6-349)

Foldseek 3Di:
DDDPPPQDLVNLLVVLCVDDAADDDLVNLLVLLPPQDPVSLLLLLVLCLNRLLNLLSNVLVLLVPDPLVPFPLSVLVSVLSSVLNVLSCVLPPDDPDPPDPPPPPVDDDDDDDDDDDDDDDDPDDPDDLVDDPDDDDDDDDDDDPRDDSDDDDDDDDDDPVSVVSSVVSLVSLVVSCVSCPCVVVSVVVSVVVSCVVVPVPCCPPVVVVVVNSVVVVVVSVVVSVVSSQQSNQSNDPDDDDPCDRRQKRQWDQLVVLLVVLLVVLFVVLCVVVVNPGFAAEAEADDRRDTGIDRSVVSSVVSNVVSNVQRVVQVVVCVVVVHPHGDYWYWHWDQDPVVRDIDTDIDHDD

pLDDT: mean 78.09, std 23.27, range [25.59, 98.62]

Organism: NCBI:txid456999

Secondary structure (DSSP, 8-state):
--------HHHHHHHHHTSPP----HHHHHHHHSS--HHHHHHHHHHHHHHHHHHHHHHHHHHHTSGGGGSHHHHHHHHHHHHHHHHHHHHS-SS------TTGGG-----PPPPPPP-PPPP-S---TT-PPPPP-----S------SS-----PPPPHHHHHHHHHHHHHHHHHHHHTTTHHHHHHHHHHHHHHHTTTTTTTTHHHHHHHHHHHHHHHHHHHHHHHHHHHHHT-SSPPPTTEETTEEEEEEHHHHHHHHHHHHHHHHHHHHT-SSPPPEEEE--TT-EEEE-HHHHHHHHHHHHHHHHHHHHHHHHHHT-SSPPPEEEEEEEETTTTEEEEEEE---